Protein AF-A0A2X3GE38-F1 (afdb_monomer_lite)

Foldseek 3Di:
DKFQQAPQLVVQLCPDPVNVPDDPLLNVLVCVLSVVVHRDIHALQVLQVSQVVSCVDPSNVVVVHDPDPVSSVSSCVSRPDDDPPDDFGAHVVRHTDDDPVPDDDDDDDPPDDPVVCCVPPPCVPPVPDDFPLCCADPPPRHGHHDDDDDPCCVPPDDDDDDDDPVVVVVVVVVVVVVVVVVVVVVVVD

Sequence (189 aa):
MILELDKAGMERLEADPAWEKLPDAHQAFWRDALKPLIGQAQTYGWAENFAKDAIKSDEAKQLKVKANKTFIAALINAFGHKDPEAEPVTDANGNLVPDTDLTDYENVPYLEDIDDYFAREVLPHVPDAYLDESFTDAKDGQLGRVGYEINFNRFFYQYQPPRKLHDIDEDLKQVEAEIAALLAEVASE

pLDDT: mean 92.21, std 5.16, range [46.5, 97.44]

Radius of gyration: 30.08 Å; chains: 1; bounding box: 58×76×64 Å

Secondary structure (DSSP, 8-state):
-EEE--HHHHHHHHTSHHHHTS-HHHHHHHHHHHGGGTT-EE-TTHHHHHHHHHTTSHHHHHHT----HHHHHHHHHHHEE--TTSPPPB-TTSPBPP-GGG-------TTS-HHHHIIIIITTT-TT----TT-B-TTT--BS-------HHHHH----PPPPHHHHHHHHHHHHHHHHHHHHHHHT-

Organism: Klebsiella pneumoniae (NCBI:txid573)

Structure (mmCIF, N/CA/C/O backbone):
data_AF-A0A2X3GE38-F1
#
_entry.id   AF-A0A2X3GE38-F1
#
loop_
_atom_site.group_PDB
_atom_site.id
_atom_site.type_symbol
_atom_site.label_atom_id
_atom_site.label_alt_id
_atom_site.label_comp_id
_atom_site.label_asym_id
_atom_site.label_entity_id
_atom_site.label_seq_id
_atom_site.pdbx_PDB_ins_code
_atom_site.Cartn_x
_atom_site.Cartn_y
_atom_site.Cartn_z
_atom_site.occupancy
_atom_site.B_iso_or_equiv
_atom_site.auth_seq_id
_atom_site.auth_comp_id
_atom_site.auth_asym_id
_atom_site.auth_atom_id
_atom_site.pdbx_PDB_model_num
ATOM 1 N N . MET A 1 1 ? -6.728 -2.323 -13.672 1.00 87.06 1 MET A N 1
ATOM 2 C CA . MET A 1 1 ? -5.717 -1.231 -13.709 1.00 87.06 1 MET A CA 1
ATOM 3 C C . MET A 1 1 ? -4.862 -1.352 -14.967 1.00 87.06 1 MET A C 1
ATOM 5 O O . MET A 1 1 ? -4.380 -2.440 -15.253 1.00 87.06 1 MET A O 1
ATOM 9 N N . ILE A 1 2 ? -4.631 -0.259 -15.693 1.00 91.81 2 ILE A N 1
ATOM 10 C CA . ILE A 1 2 ? -3.687 -0.203 -16.826 1.00 91.81 2 ILE A CA 1
ATOM 11 C C . ILE A 1 2 ? -2.571 0.786 -16.483 1.00 91.81 2 ILE A C 1
ATOM 13 O O . ILE A 1 2 ? -2.810 1.759 -15.769 1.00 91.81 2 ILE A O 1
ATOM 17 N N . LEU A 1 3 ? -1.351 0.520 -16.953 1.00 93.75 3 LEU A N 1
ATOM 18 C CA . LEU A 1 3 ? -0.236 1.450 -16.824 1.00 93.75 3 LEU A CA 1
ATOM 19 C C . LEU A 1 3 ? -0.166 2.325 -18.077 1.00 93.75 3 LEU A C 1
ATOM 21 O O . LEU A 1 3 ? 0.258 1.860 -19.135 1.00 93.75 3 LEU A O 1
ATOM 25 N N . GLU A 1 4 ? -0.584 3.580 -17.972 1.00 95.00 4 GLU A N 1
ATOM 26 C CA . GLU A 1 4 ? -0.484 4.553 -19.058 1.00 95.00 4 GLU A CA 1
ATOM 27 C C . GLU A 1 4 ? 0.822 5.328 -18.910 1.00 95.00 4 GLU A C 1
ATOM 29 O O . GLU A 1 4 ? 0.985 6.135 -17.999 1.00 95.00 4 GLU A O 1
ATOM 34 N N . LEU A 1 5 ? 1.786 5.065 -19.794 1.00 95.00 5 LEU A N 1
ATOM 35 C CA . LEU A 1 5 ? 3.089 5.721 -19.747 1.00 95.00 5 LEU A CA 1
ATOM 36 C C . LEU A 1 5 ? 2.985 7.105 -20.379 1.00 95.00 5 LEU A C 1
ATOM 38 O O . LEU A 1 5 ? 3.279 7.283 -21.557 1.00 95.00 5 LEU A O 1
ATOM 42 N N . ASP A 1 6 ? 2.549 8.099 -19.623 1.00 94.81 6 ASP A N 1
ATOM 43 C CA . ASP A 1 6 ? 2.366 9.462 -20.104 1.00 94.81 6 ASP A CA 1
ATOM 44 C C . ASP A 1 6 ? 3.339 10.455 -19.446 1.00 94.81 6 ASP A C 1
ATOM 46 O O . ASP A 1 6 ? 4.164 10.125 -18.588 1.00 94.81 6 ASP A O 1
ATOM 50 N N . LYS A 1 7 ? 3.294 11.712 -19.901 1.00 94.25 7 LYS A N 1
ATOM 51 C CA . LYS A 1 7 ? 4.159 12.763 -19.346 1.00 94.25 7 LYS A CA 1
ATOM 52 C C . LYS A 1 7 ? 3.786 13.100 -17.902 1.00 94.25 7 LYS A C 1
ATOM 54 O O . LYS A 1 7 ? 4.683 13.320 -17.098 1.00 94.25 7 LYS A O 1
ATOM 59 N N . ALA A 1 8 ? 2.493 13.101 -17.575 1.00 95.00 8 ALA A N 1
ATOM 60 C CA . ALA A 1 8 ? 2.028 13.375 -16.219 1.00 95.00 8 ALA A CA 1
ATOM 61 C C . ALA A 1 8 ? 2.441 12.258 -15.245 1.00 95.00 8 ALA A C 1
ATOM 63 O O . ALA A 1 8 ? 2.768 12.523 -14.094 1.00 95.00 8 ALA A O 1
ATOM 64 N N . GLY A 1 9 ? 2.474 11.007 -15.696 1.00 94.62 9 GLY A N 1
ATOM 65 C CA . GLY A 1 9 ? 2.992 9.864 -14.957 1.00 94.62 9 GLY A CA 1
ATOM 66 C C . GLY A 1 9 ? 4.492 9.965 -14.709 1.00 94.62 9 GLY A C 1
ATOM 67 O O . GLY A 1 9 ? 4.933 9.706 -13.597 1.00 94.62 9 GLY A O 1
ATOM 68 N N . MET A 1 10 ? 5.281 10.450 -15.676 1.00 96.00 10 MET A N 1
ATOM 69 C CA . MET A 1 10 ? 6.697 10.764 -15.422 1.00 96.00 10 MET A CA 1
ATOM 70 C C . MET A 1 10 ? 6.856 11.856 -14.357 1.00 96.00 10 MET A C 1
ATOM 72 O O . MET A 1 10 ? 7.689 11.713 -13.468 1.00 96.00 10 MET A O 1
ATOM 76 N N . GLU A 1 11 ? 6.045 12.916 -14.402 1.00 95.56 11 GLU A N 1
ATOM 77 C CA . GLU A 1 11 ? 6.059 13.968 -13.374 1.00 95.56 11 GLU A CA 1
ATOM 78 C C . GLU A 1 11 ? 5.678 13.416 -11.989 1.00 95.56 11 GLU A C 1
ATOM 80 O O . GLU A 1 11 ? 6.353 13.715 -11.005 1.00 95.56 11 GLU A O 1
ATOM 85 N N . ARG A 1 12 ? 4.651 12.554 -11.913 1.00 96.50 12 ARG A N 1
ATOM 86 C CA . ARG A 1 12 ? 4.264 11.845 -10.680 1.00 96.50 12 ARG A CA 1
ATOM 87 C C . ARG A 1 12 ? 5.390 10.957 -10.154 1.00 96.50 12 ARG A C 1
ATOM 89 O O . ARG A 1 12 ? 5.661 10.980 -8.958 1.00 96.50 12 ARG A O 1
ATOM 96 N N . LEU A 1 13 ? 6.047 10.201 -11.033 1.00 96.19 13 LEU A N 1
ATOM 97 C CA . LEU A 1 13 ? 7.154 9.318 -10.669 1.00 96.19 13 LEU A CA 1
ATOM 98 C C . LEU A 1 13 ? 8.328 10.109 -10.097 1.00 96.19 13 LEU A C 1
ATOM 100 O O . LEU A 1 13 ? 8.905 9.714 -9.092 1.00 96.19 13 LEU A O 1
ATOM 104 N N . GLU A 1 14 ? 8.680 11.223 -10.733 1.00 95.19 14 GLU A N 1
ATOM 105 C CA . GLU A 1 14 ? 9.817 12.049 -10.327 1.00 95.19 14 GLU A CA 1
ATOM 106 C C . GLU A 1 14 ? 9.578 12.806 -9.019 1.00 95.19 14 GLU A C 1
ATOM 108 O O . GLU A 1 14 ? 10.538 13.110 -8.314 1.00 95.19 14 GLU A O 1
ATOM 113 N N . ALA A 1 15 ? 8.313 13.071 -8.689 1.00 95.62 15 ALA A N 1
ATOM 114 C CA . ALA A 1 15 ? 7.895 13.637 -7.411 1.00 95.62 15 ALA A CA 1
ATOM 115 C C . ALA A 1 15 ? 7.773 12.588 -6.285 1.00 95.62 15 ALA A C 1
ATOM 117 O O . ALA A 1 15 ? 7.519 12.954 -5.135 1.00 95.62 15 ALA A O 1
ATOM 118 N N . ASP A 1 16 ? 7.916 11.290 -6.580 1.00 95.75 16 ASP A N 1
ATOM 119 C CA . ASP A 1 16 ? 7.808 10.237 -5.571 1.00 95.75 16 ASP A CA 1
ATOM 120 C C . ASP A 1 16 ? 9.045 10.238 -4.641 1.00 95.75 16 ASP A C 1
ATOM 122 O O . ASP A 1 16 ? 10.186 10.219 -5.118 1.00 95.75 16 ASP A O 1
ATOM 126 N N . PRO A 1 17 ? 8.878 10.176 -3.305 1.00 93.69 17 PRO A N 1
ATOM 127 C CA . PRO A 1 17 ? 10.003 10.139 -2.368 1.00 93.69 17 PRO A CA 1
ATOM 128 C C . PRO A 1 17 ? 10.980 8.974 -2.589 1.00 93.69 17 PRO A C 1
ATOM 130 O O . PRO A 1 17 ? 12.133 9.034 -2.156 1.00 93.69 17 PRO A O 1
ATOM 133 N N . ALA A 1 18 ? 10.535 7.870 -3.191 1.00 91.50 18 ALA A N 1
ATOM 134 C CA . ALA A 1 18 ? 11.394 6.758 -3.573 1.00 91.50 18 ALA A CA 1
ATOM 135 C C . ALA A 1 18 ? 12.293 7.106 -4.763 1.00 91.50 18 ALA A C 1
ATOM 137 O O . ALA A 1 18 ? 13.428 6.627 -4.799 1.00 91.50 18 ALA A O 1
ATOM 138 N N . TRP A 1 19 ? 11.814 7.935 -5.695 1.00 94.00 19 TRP A N 1
ATOM 139 C CA . TRP A 1 19 ? 12.594 8.442 -6.820 1.00 94.00 19 TRP A CA 1
ATOM 140 C C . TRP A 1 19 ? 13.636 9.460 -6.362 1.00 94.00 19 TRP A C 1
ATOM 142 O O . TRP A 1 19 ? 14.811 9.319 -6.699 1.00 94.00 19 TRP A O 1
ATOM 152 N N . GLU A 1 20 ? 13.249 10.424 -5.523 1.00 92.44 20 GLU A N 1
ATOM 153 C CA . GLU A 1 20 ? 14.165 11.452 -4.999 1.00 92.44 20 GLU A CA 1
ATOM 154 C C . GLU A 1 20 ? 15.367 10.856 -4.252 1.00 92.44 20 GLU A C 1
ATOM 156 O O . GLU A 1 20 ? 16.472 11.394 -4.291 1.00 92.44 20 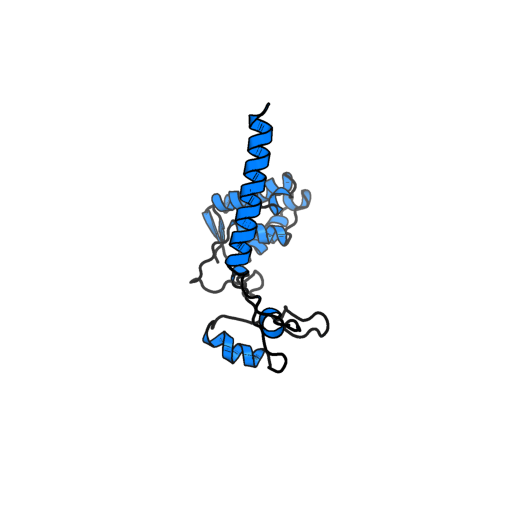GLU A O 1
ATOM 161 N N . LYS A 1 21 ? 15.174 9.711 -3.587 1.00 92.69 21 LYS A N 1
ATOM 162 C CA . LYS A 1 21 ? 16.239 8.990 -2.870 1.00 92.69 21 LYS A CA 1
ATOM 163 C C . LYS A 1 21 ? 17.214 8.256 -3.793 1.00 92.69 21 LYS A C 1
ATOM 165 O O . LYS A 1 21 ? 18.246 7.778 -3.312 1.00 92.69 21 LYS A O 1
ATOM 170 N N . LEU A 1 22 ? 16.897 8.103 -5.079 1.00 92.75 22 LEU A N 1
ATOM 171 C CA . LEU A 1 22 ? 17.810 7.498 -6.042 1.00 92.75 22 LEU A CA 1
ATOM 172 C C . LEU A 1 22 ? 18.959 8.467 -6.359 1.00 92.75 22 LEU A C 1
ATOM 174 O O . LEU A 1 22 ? 18.716 9.660 -6.511 1.00 92.75 22 LEU A O 1
ATOM 178 N N . PRO A 1 23 ? 20.198 7.972 -6.528 1.00 95.19 23 PRO A N 1
ATOM 179 C CA . PRO A 1 23 ? 21.295 8.783 -7.046 1.00 95.19 23 PRO A CA 1
ATOM 180 C C . PRO A 1 23 ? 20.961 9.385 -8.417 1.00 95.19 23 PRO A C 1
ATOM 182 O O . PRO A 1 23 ? 20.358 8.702 -9.243 1.00 95.19 23 PRO A O 1
ATOM 185 N N . ASP A 1 24 ? 21.454 10.589 -8.714 1.00 95.00 24 ASP A N 1
ATOM 186 C CA . ASP A 1 24 ? 21.210 11.286 -9.991 1.00 95.00 24 ASP A CA 1
ATOM 187 C C . ASP A 1 24 ? 21.506 10.413 -11.221 1.00 95.00 24 ASP A C 1
ATOM 189 O O . ASP A 1 24 ? 20.745 10.393 -12.186 1.00 95.00 24 ASP A O 1
ATOM 193 N N . ALA A 1 25 ? 22.582 9.619 -11.171 1.00 95.06 25 ALA A N 1
ATOM 194 C CA . ALA A 1 25 ? 22.936 8.693 -12.247 1.00 95.06 25 ALA A CA 1
ATOM 195 C C . ALA A 1 25 ? 21.892 7.575 -12.445 1.00 95.06 25 ALA A C 1
ATOM 197 O O . ALA A 1 25 ? 21.676 7.118 -13.563 1.00 95.06 25 ALA A O 1
ATOM 198 N N . HIS A 1 26 ? 21.234 7.127 -11.371 1.00 95.25 26 HIS A N 1
ATOM 199 C CA . HIS A 1 26 ? 20.158 6.131 -11.443 1.00 95.25 26 HIS A CA 1
ATOM 200 C C . HIS A 1 26 ? 18.862 6.767 -11.942 1.00 95.25 26 HIS A C 1
ATOM 202 O O . HIS A 1 26 ? 18.164 6.153 -12.744 1.00 95.25 26 HIS A O 1
ATOM 208 N N . GLN A 1 27 ? 18.561 7.996 -11.515 1.00 95.38 27 GLN A N 1
ATOM 209 C CA . GLN A 1 27 ? 17.417 8.753 -12.027 1.00 95.38 27 GLN A CA 1
ATOM 210 C C . GLN A 1 27 ? 17.545 8.993 -13.536 1.00 95.38 27 GLN A C 1
ATOM 212 O O . GLN A 1 27 ? 16.590 8.765 -14.276 1.00 95.38 27 GLN A O 1
ATOM 217 N N . ALA A 1 28 ? 18.728 9.406 -14.005 1.00 95.88 28 ALA A N 1
ATOM 218 C CA . ALA A 1 28 ? 19.012 9.591 -15.426 1.00 95.88 28 ALA A CA 1
ATOM 219 C C . ALA A 1 28 ? 18.816 8.286 -16.213 1.00 95.88 28 ALA A C 1
ATOM 221 O O . ALA A 1 28 ? 18.072 8.275 -17.191 1.00 95.88 28 ALA A O 1
ATOM 222 N N . PHE A 1 29 ? 19.380 7.177 -15.720 1.00 96.62 29 PHE A N 1
ATOM 223 C CA . PHE A 1 29 ? 19.213 5.855 -16.326 1.00 96.62 29 PHE A CA 1
ATOM 224 C C . PHE A 1 29 ? 17.733 5.467 -16.491 1.00 96.62 29 PHE A C 1
ATOM 226 O O . PHE A 1 29 ? 17.302 5.094 -1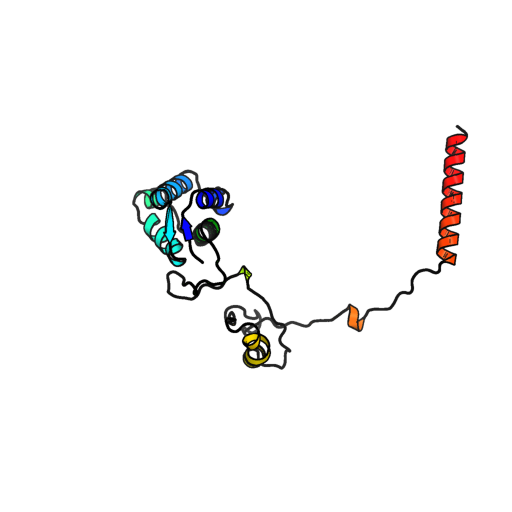7.582 1.00 96.62 29 PHE A O 1
ATOM 233 N N . TRP A 1 30 ? 16.932 5.571 -15.424 1.00 96.06 30 TRP A N 1
ATOM 234 C CA . TRP A 1 30 ? 15.516 5.198 -15.484 1.00 96.06 30 TRP A CA 1
ATOM 235 C C . TRP A 1 30 ? 14.706 6.120 -16.390 1.00 96.06 30 TRP A C 1
ATOM 237 O O . TRP A 1 30 ? 13.842 5.650 -17.128 1.00 96.06 30 TRP A O 1
ATOM 247 N N . ARG A 1 31 ? 15.011 7.420 -16.378 1.00 95.75 31 ARG A N 1
ATOM 248 C CA . ARG A 1 31 ? 14.366 8.407 -17.244 1.00 95.75 31 ARG A CA 1
ATOM 249 C C . ARG A 1 31 ? 14.632 8.102 -18.717 1.00 95.75 31 ARG A C 1
ATOM 251 O O . ARG A 1 31 ? 13.694 8.094 -19.511 1.00 95.75 31 ARG A O 1
ATOM 258 N N . ASP A 1 32 ? 15.875 7.789 -19.072 1.00 95.81 32 ASP A N 1
ATOM 259 C CA . ASP A 1 32 ? 16.246 7.427 -20.441 1.00 95.81 32 ASP A CA 1
ATOM 260 C C . ASP A 1 32 ? 15.645 6.082 -20.869 1.00 95.81 32 ASP A C 1
ATOM 262 O O . ASP A 1 32 ? 15.192 5.951 -22.008 1.00 95.81 32 ASP A O 1
ATOM 266 N N . ALA A 1 33 ? 15.549 5.113 -19.952 1.00 95.31 33 ALA A N 1
ATOM 267 C CA . ALA A 1 33 ? 14.907 3.825 -20.209 1.00 95.31 33 ALA A CA 1
ATOM 268 C C . ALA A 1 33 ? 13.385 3.941 -20.432 1.00 95.31 33 ALA A C 1
ATOM 270 O O . ALA A 1 33 ? 12.831 3.211 -21.254 1.00 95.31 33 ALA A O 1
ATOM 271 N N . LEU A 1 34 ? 12.707 4.855 -19.727 1.00 95.38 34 LEU A N 1
ATOM 272 C CA . LEU A 1 34 ? 11.255 5.072 -19.828 1.00 95.38 34 LEU A CA 1
ATOM 273 C C . LEU A 1 34 ? 10.862 5.977 -21.001 1.00 95.38 34 LEU A C 1
ATOM 275 O O . LEU A 1 34 ? 9.809 5.789 -21.607 1.00 95.38 34 LEU A O 1
ATOM 279 N N . LYS A 1 35 ? 11.717 6.934 -21.374 1.00 94.56 35 LYS A N 1
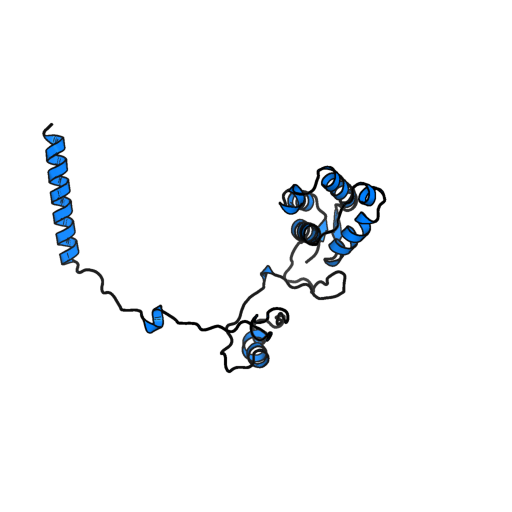ATOM 280 C CA . LYS A 1 35 ? 11.471 7.905 -22.450 1.00 94.56 35 LYS A CA 1
ATOM 281 C C . LYS A 1 35 ? 10.954 7.314 -23.776 1.00 94.56 35 LYS A C 1
ATOM 283 O O . LYS A 1 35 ? 10.012 7.893 -24.318 1.00 94.56 35 LYS A O 1
ATOM 288 N N . PRO A 1 36 ? 11.507 6.217 -24.336 1.00 95.50 36 PRO A N 1
ATOM 289 C CA . PRO A 1 36 ? 11.007 5.653 -25.596 1.00 95.50 36 PRO A CA 1
ATOM 290 C C . PRO A 1 36 ? 9.633 4.978 -25.473 1.00 95.50 36 PRO A C 1
ATOM 292 O O . PRO A 1 36 ? 9.017 4.661 -26.489 1.00 95.50 36 PRO A O 1
ATOM 295 N N . LEU A 1 37 ? 9.160 4.740 -24.250 1.00 95.44 37 LEU A N 1
ATOM 296 C CA . LEU A 1 37 ? 7.910 4.042 -23.966 1.00 95.44 37 LEU A CA 1
ATOM 297 C C . LEU A 1 37 ? 6.745 5.005 -23.704 1.00 95.44 37 LEU A C 1
ATOM 299 O O . LEU A 1 37 ? 5.599 4.571 -23.625 1.00 95.44 37 LEU A O 1
ATOM 303 N N . ILE A 1 38 ? 7.025 6.309 -23.610 1.00 95.25 38 ILE A N 1
ATOM 304 C CA . ILE A 1 38 ? 6.002 7.334 -23.409 1.00 95.25 38 ILE A CA 1
ATOM 305 C C . ILE A 1 38 ? 5.006 7.332 -24.577 1.00 95.25 38 ILE A C 1
ATOM 307 O O . ILE A 1 38 ? 5.388 7.396 -25.746 1.00 95.25 38 ILE A O 1
ATOM 311 N N . GLY A 1 39 ? 3.719 7.288 -24.244 1.00 92.94 39 GLY A N 1
ATOM 312 C CA . GLY A 1 39 ? 2.583 7.145 -25.151 1.00 92.94 39 GLY A CA 1
ATOM 313 C C . GLY A 1 39 ? 2.053 5.713 -25.271 1.00 92.94 39 GLY A C 1
ATOM 314 O O . GLY A 1 39 ? 1.098 5.498 -26.014 1.00 92.94 39 GLY A O 1
ATOM 315 N N . GLN A 1 40 ? 2.652 4.736 -24.583 1.00 94.62 40 GLN A N 1
ATOM 316 C CA . GLN A 1 40 ? 2.207 3.340 -24.600 1.00 94.62 40 GLN A CA 1
ATOM 317 C C . GLN A 1 40 ? 1.365 3.001 -23.366 1.00 94.62 40 GLN A C 1
ATOM 319 O O . GLN A 1 40 ? 1.622 3.498 -22.271 1.00 94.62 40 GLN A O 1
ATOM 324 N N . ALA A 1 41 ? 0.401 2.099 -23.544 1.00 94.19 41 ALA A N 1
ATOM 325 C CA . ALA A 1 41 ? -0.311 1.446 -22.452 1.00 94.19 41 ALA A CA 1
ATOM 326 C C . ALA A 1 41 ? 0.297 0.060 -22.202 1.00 94.19 41 ALA A C 1
ATOM 328 O O . ALA A 1 41 ? 0.573 -0.680 -23.149 1.00 94.19 41 ALA A O 1
ATOM 329 N N . GLN A 1 42 ? 0.511 -0.283 -20.936 1.00 94.25 42 GLN A N 1
ATOM 330 C CA . GLN A 1 42 ? 1.130 -1.533 -20.504 1.00 94.25 42 GLN A CA 1
ATOM 331 C C . GLN A 1 42 ? 0.278 -2.230 -19.438 1.00 94.25 42 GLN A C 1
ATOM 333 O O . GLN A 1 42 ? -0.531 -1.611 -18.745 1.00 94.25 42 GLN A O 1
ATOM 338 N N . THR A 1 43 ? 0.453 -3.545 -19.303 1.00 92.38 43 THR A N 1
ATOM 339 C CA . THR A 1 43 ? -0.226 -4.336 -18.266 1.00 92.38 43 THR A CA 1
ATOM 340 C C . THR A 1 43 ? 0.425 -4.131 -16.899 1.00 92.38 43 THR A C 1
ATOM 342 O O . THR A 1 43 ? 1.574 -3.710 -16.809 1.00 92.38 43 THR A O 1
ATOM 345 N N . TYR A 1 44 ? -0.273 -4.471 -15.815 1.00 91.56 44 TYR A N 1
ATOM 346 C CA . TYR A 1 44 ? 0.261 -4.326 -14.455 1.00 91.56 44 TYR A CA 1
ATOM 347 C C . TYR A 1 44 ? 1.622 -5.028 -14.263 1.00 91.56 44 TYR A C 1
ATOM 349 O O . TYR A 1 44 ? 2.604 -4.406 -13.853 1.00 91.56 44 TYR A O 1
ATOM 357 N N . GLY A 1 45 ? 1.719 -6.310 -14.637 1.00 90.88 45 GLY A N 1
ATOM 358 C CA . GLY A 1 45 ? 2.954 -7.098 -14.522 1.00 90.88 45 GLY A CA 1
ATOM 359 C C . GLY A 1 45 ? 4.122 -6.604 -15.390 1.00 90.88 45 GLY A C 1
ATOM 360 O O . GLY A 1 45 ? 5.262 -7.032 -15.190 1.00 90.88 45 GLY A O 1
ATOM 361 N N . TRP A 1 46 ? 3.879 -5.690 -16.336 1.00 94.62 46 TRP A N 1
ATOM 362 C CA . TRP A 1 46 ? 4.932 -5.114 -17.169 1.00 94.62 46 TRP A CA 1
ATOM 363 C C . TRP A 1 46 ? 5.974 -4.357 -16.343 1.00 94.62 46 TRP A C 1
ATOM 365 O O . TRP A 1 46 ? 7.160 -4.506 -16.619 1.00 94.62 46 TRP A O 1
ATOM 375 N N . ALA A 1 47 ? 5.569 -3.598 -15.317 1.00 94.06 47 ALA A N 1
ATOM 376 C CA . ALA A 1 47 ? 6.491 -2.757 -14.546 1.00 94.06 47 ALA A CA 1
ATOM 377 C C . ALA A 1 47 ? 7.632 -3.568 -13.907 1.00 94.06 47 ALA A C 1
ATOM 379 O O . ALA A 1 47 ? 8.797 -3.164 -13.948 1.00 94.06 47 ALA A O 1
ATOM 380 N N . GLU A 1 48 ? 7.316 -4.746 -13.362 1.00 94.44 48 GLU A N 1
ATOM 381 C CA . GLU A 1 48 ? 8.313 -5.639 -12.771 1.00 94.44 48 GLU A CA 1
ATOM 382 C C . GLU A 1 48 ? 9.246 -6.236 -13.832 1.00 94.44 48 GLU A C 1
ATOM 384 O O . GLU A 1 48 ? 10.467 -6.247 -13.645 1.00 94.44 48 GLU A O 1
ATOM 389 N N . ASN A 1 49 ? 8.691 -6.702 -14.953 1.00 94.31 49 ASN A N 1
ATOM 390 C CA . ASN A 1 49 ? 9.477 -7.270 -16.048 1.00 94.31 49 ASN A CA 1
ATOM 391 C C . ASN A 1 49 ? 10.400 -6.220 -16.674 1.00 94.31 49 ASN A C 1
ATOM 393 O O . ASN A 1 49 ? 11.600 -6.458 -16.807 1.00 94.31 49 ASN A O 1
ATOM 397 N N . PHE A 1 50 ? 9.873 -5.028 -16.952 1.00 95.69 50 PHE A N 1
ATOM 398 C CA . PHE A 1 50 ? 10.631 -3.887 -17.446 1.00 95.69 50 PHE A CA 1
ATOM 399 C C . PHE A 1 50 ? 11.792 -3.540 -16.516 1.00 95.69 50 PHE A C 1
ATOM 401 O O . PHE A 1 50 ? 12.935 -3.471 -16.965 1.00 95.69 50 PHE A O 1
ATOM 408 N N . ALA A 1 51 ? 11.535 -3.378 -15.215 1.00 95.06 51 ALA A N 1
ATOM 409 C CA . ALA A 1 51 ? 12.583 -3.029 -14.266 1.00 95.06 51 ALA A CA 1
ATOM 410 C C . ALA A 1 51 ? 13.669 -4.121 -14.191 1.00 95.06 51 ALA A C 1
ATOM 412 O O . ALA A 1 51 ? 14.861 -3.805 -14.184 1.00 95.06 51 ALA A O 1
ATOM 413 N N . LYS A 1 52 ? 13.281 -5.406 -14.186 1.00 94.81 52 LYS A N 1
ATOM 414 C CA . LYS A 1 52 ? 14.220 -6.543 -14.194 1.00 94.81 52 LYS A CA 1
ATOM 415 C C . LYS A 1 52 ? 15.036 -6.632 -15.480 1.00 94.81 52 LYS A C 1
ATOM 417 O O . LYS A 1 52 ? 16.203 -7.020 -15.422 1.00 94.81 52 LYS A O 1
ATOM 422 N N . ASP A 1 53 ? 14.445 -6.311 -16.622 1.00 94.88 53 ASP A N 1
ATOM 423 C CA . ASP A 1 53 ? 15.122 -6.374 -17.914 1.00 94.88 53 ASP A CA 1
ATOM 424 C C . ASP A 1 53 ? 16.044 -5.173 -18.133 1.00 94.88 53 ASP A C 1
ATOM 426 O O . ASP A 1 53 ? 17.188 -5.354 -18.555 1.00 94.88 53 ASP A O 1
ATOM 430 N N . ALA A 1 54 ? 15.619 -3.968 -17.747 1.00 94.94 54 ALA A N 1
ATOM 431 C CA . ALA A 1 54 ? 16.412 -2.746 -17.860 1.00 94.94 54 ALA A CA 1
ATOM 432 C C . ALA A 1 54 ? 17.752 -2.849 -17.106 1.00 94.94 54 ALA A C 1
ATOM 434 O O . ALA A 1 54 ? 18.805 -2.484 -17.641 1.00 94.94 54 ALA A O 1
ATOM 435 N N . ILE A 1 55 ? 17.753 -3.431 -15.897 1.00 95.00 55 ILE A N 1
ATOM 436 C CA . ILE A 1 55 ? 18.981 -3.574 -15.097 1.00 95.00 55 ILE A CA 1
ATOM 437 C C . ILE A 1 55 ? 19.985 -4.599 -15.652 1.00 95.00 55 ILE A C 1
ATOM 439 O O . ILE A 1 55 ? 21.105 -4.698 -15.149 1.00 95.00 55 ILE A O 1
ATOM 443 N N . LYS A 1 56 ? 19.618 -5.382 -16.678 1.00 95.12 56 LYS A N 1
ATOM 444 C CA . LYS A 1 56 ? 20.540 -6.326 -17.334 1.00 95.12 56 LYS A CA 1
ATOM 445 C C . LYS A 1 56 ? 21.501 -5.632 -18.301 1.00 95.12 56 LYS A C 1
ATOM 447 O O . LYS A 1 56 ? 22.484 -6.265 -18.699 1.00 95.12 56 LYS A O 1
ATOM 452 N N . SER A 1 57 ? 21.238 -4.374 -18.664 1.00 94.62 57 SER A N 1
ATOM 453 C CA . SER A 1 57 ? 22.113 -3.572 -19.522 1.00 94.62 57 SER A CA 1
ATOM 454 C C . SER A 1 57 ? 23.491 -3.347 -18.885 1.00 94.62 57 SER A C 1
ATOM 456 O O . SER A 1 57 ? 23.650 -3.364 -17.661 1.00 94.62 57 SER A O 1
ATOM 458 N N . ASP A 1 58 ? 24.516 -3.152 -19.715 1.00 93.88 58 ASP A N 1
ATOM 459 C CA . ASP A 1 58 ? 25.884 -2.945 -19.223 1.00 93.88 58 ASP A CA 1
ATOM 460 C C . ASP A 1 58 ? 26.024 -1.629 -18.451 1.00 93.88 58 ASP A C 1
ATOM 462 O O . ASP A 1 58 ? 26.719 -1.581 -17.436 1.00 93.88 58 ASP A O 1
ATOM 466 N N . GLU A 1 59 ? 25.299 -0.592 -18.871 1.00 93.75 59 GLU A N 1
ATOM 467 C CA . GLU A 1 59 ? 25.211 0.688 -18.168 1.00 93.75 59 GLU A CA 1
ATOM 468 C C . GLU A 1 59 ? 24.637 0.518 -16.755 1.00 93.75 59 GLU A C 1
ATOM 470 O O . GLU A 1 59 ? 25.261 0.933 -15.775 1.00 93.75 59 GLU A O 1
ATOM 475 N N . ALA A 1 60 ? 23.506 -0.184 -16.618 1.00 93.00 60 ALA A N 1
ATOM 476 C CA . ALA A 1 60 ? 22.899 -0.438 -15.315 1.00 93.00 60 ALA A CA 1
ATOM 477 C C . ALA A 1 60 ? 23.828 -1.218 -14.377 1.00 93.00 60 ALA A C 1
ATOM 479 O O . ALA A 1 60 ? 23.891 -0.923 -13.180 1.00 93.00 60 ALA A O 1
ATOM 480 N N . LYS A 1 61 ? 24.585 -2.190 -14.905 1.00 93.94 61 LYS A N 1
ATOM 481 C CA . LYS A 1 61 ? 25.571 -2.960 -14.128 1.00 93.94 61 LYS A CA 1
ATOM 482 C C . LYS A 1 61 ? 26.737 -2.097 -13.660 1.00 93.94 61 LYS A C 1
ATOM 484 O O . LYS A 1 61 ? 27.149 -2.223 -12.507 1.00 93.94 61 LYS A O 1
ATOM 489 N N . GLN A 1 62 ? 27.257 -1.222 -14.522 1.00 94.06 62 GLN A N 1
ATOM 490 C CA . GLN A 1 62 ? 28.333 -0.291 -14.166 1.00 94.06 62 GLN A CA 1
ATOM 491 C C . GLN A 1 62 ? 27.885 0.682 -13.071 1.00 94.06 62 GLN A C 1
ATOM 493 O O . GLN A 1 62 ? 28.600 0.884 -12.088 1.00 94.06 62 GLN A O 1
ATOM 498 N N . LEU A 1 63 ? 26.667 1.212 -13.199 1.00 93.44 63 LEU A N 1
ATOM 499 C CA . LEU A 1 63 ? 26.053 2.116 -12.227 1.00 93.44 63 LEU A CA 1
ATOM 500 C C . LEU A 1 63 ? 25.512 1.396 -10.979 1.00 93.44 63 LEU A C 1
ATOM 502 O O . LEU A 1 63 ? 25.175 2.053 -9.993 1.00 93.44 63 LEU A O 1
ATOM 506 N N . LYS A 1 64 ? 25.451 0.057 -10.990 1.00 93.75 64 LYS A N 1
ATOM 507 C CA . LYS A 1 64 ? 24.862 -0.790 -9.936 1.00 93.75 64 LYS A CA 1
ATOM 508 C C . LYS A 1 64 ? 23.405 -0.422 -9.622 1.00 93.75 64 LYS A C 1
ATOM 510 O O . LYS A 1 64 ? 22.998 -0.418 -8.456 1.00 93.75 64 LYS A O 1
ATOM 515 N N . VAL A 1 65 ? 22.630 -0.112 -10.659 1.00 93.94 65 VAL A N 1
ATOM 516 C CA . VAL A 1 65 ? 21.192 0.170 -10.552 1.00 93.94 65 VAL A CA 1
ATOM 517 C C . VAL A 1 65 ? 20.469 -1.081 -10.049 1.00 93.94 65 VAL A C 1
ATOM 519 O O . VAL A 1 65 ? 20.802 -2.204 -10.430 1.00 93.94 65 VAL A O 1
ATOM 522 N N . LYS A 1 66 ? 19.474 -0.900 -9.176 1.00 91.00 66 LYS A N 1
ATOM 523 C CA . LYS A 1 66 ? 18.662 -1.997 -8.634 1.00 91.00 66 LYS A CA 1
ATOM 524 C C . LYS A 1 66 ? 17.189 -1.795 -8.964 1.00 91.00 66 LYS A C 1
ATOM 526 O O . LYS A 1 66 ? 16.649 -0.721 -8.725 1.00 91.00 66 LYS A O 1
ATOM 531 N N . ALA A 1 67 ? 16.532 -2.866 -9.397 1.00 91.56 67 ALA A N 1
ATOM 532 C CA . ALA A 1 67 ? 15.079 -2.957 -9.483 1.00 91.56 67 ALA A CA 1
ATOM 533 C C . ALA A 1 67 ? 14.524 -3.468 -8.144 1.00 91.56 67 ALA A C 1
ATOM 535 O O . ALA A 1 67 ? 14.296 -4.663 -7.966 1.00 91.56 67 ALA A O 1
ATOM 536 N N . ASN A 1 68 ? 14.413 -2.581 -7.151 1.00 91.56 68 ASN A N 1
ATOM 537 C CA . ASN A 1 68 ? 13.838 -2.939 -5.852 1.00 91.56 68 ASN A CA 1
ATOM 538 C C . ASN A 1 68 ? 12.300 -2.809 -5.869 1.00 91.56 68 ASN A C 1
ATOM 540 O O . ASN A 1 68 ? 11.734 -2.132 -6.727 1.00 91.56 68 ASN A O 1
ATOM 544 N N . LYS A 1 69 ? 11.625 -3.450 -4.904 1.00 92.00 69 LYS A N 1
ATOM 545 C CA . LYS A 1 69 ? 10.155 -3.413 -4.797 1.00 92.00 69 LYS A CA 1
ATOM 546 C C . LYS A 1 69 ? 9.609 -1.988 -4.653 1.00 92.00 69 LYS A C 1
ATOM 548 O O . LYS A 1 69 ? 8.566 -1.690 -5.213 1.00 92.00 69 LYS A O 1
ATOM 553 N N . THR A 1 70 ? 10.321 -1.114 -3.941 1.00 93.75 70 THR A N 1
ATOM 554 C CA . THR A 1 70 ? 9.911 0.280 -3.719 1.00 93.75 70 THR A CA 1
ATOM 555 C C . THR A 1 70 ? 9.837 1.067 -5.027 1.00 93.75 70 THR A C 1
ATOM 557 O O . THR A 1 70 ? 8.859 1.759 -5.266 1.00 93.75 70 THR A O 1
ATOM 560 N N . PHE A 1 71 ? 10.833 0.922 -5.900 1.00 94.31 71 PHE A N 1
ATOM 561 C CA . PHE A 1 71 ? 10.853 1.574 -7.205 1.00 94.31 71 PHE A CA 1
ATOM 562 C C . PHE A 1 71 ? 9.775 1.015 -8.140 1.00 94.31 71 PHE A C 1
ATOM 564 O O . PHE A 1 71 ? 9.098 1.780 -8.817 1.00 94.31 71 PHE A O 1
ATOM 571 N N . ILE A 1 72 ? 9.575 -0.307 -8.152 1.00 94.88 72 ILE A N 1
ATOM 572 C CA . ILE A 1 72 ? 8.510 -0.932 -8.953 1.00 94.88 72 ILE A CA 1
ATOM 573 C C . ILE A 1 72 ? 7.131 -0.436 -8.492 1.00 94.88 72 ILE A C 1
ATOM 575 O O . ILE A 1 72 ? 6.298 -0.103 -9.328 1.00 94.88 72 ILE A O 1
ATOM 579 N N . ALA A 1 73 ? 6.905 -0.321 -7.181 1.00 94.06 73 ALA A N 1
ATOM 580 C CA . ALA A 1 73 ? 5.678 0.260 -6.642 1.00 94.06 73 ALA A CA 1
ATOM 581 C C . ALA A 1 73 ? 5.512 1.735 -7.048 1.00 94.06 73 ALA A C 1
ATOM 583 O O . ALA A 1 73 ? 4.423 2.126 -7.454 1.00 94.06 73 ALA A O 1
ATOM 584 N N . ALA A 1 74 ? 6.587 2.532 -7.017 1.00 95.12 74 ALA A N 1
ATOM 585 C CA . ALA A 1 74 ? 6.555 3.918 -7.485 1.00 95.12 74 ALA A CA 1
ATOM 586 C C . ALA A 1 74 ? 6.189 4.015 -8.978 1.00 95.12 74 ALA A C 1
ATOM 588 O O . ALA A 1 74 ? 5.353 4.834 -9.343 1.00 95.12 74 ALA A O 1
ATOM 589 N N . LEU A 1 75 ? 6.730 3.137 -9.836 1.00 95.19 75 LEU A N 1
ATOM 590 C CA . LEU A 1 75 ? 6.333 3.047 -11.250 1.00 95.19 75 LEU A CA 1
ATOM 591 C C . LEU A 1 75 ? 4.840 2.746 -11.408 1.00 95.19 75 LEU A C 1
ATOM 593 O O . LEU A 1 75 ? 4.149 3.423 -12.165 1.00 95.19 75 LEU A O 1
ATOM 597 N N . ILE A 1 76 ? 4.346 1.733 -10.694 1.00 94.81 76 ILE A N 1
ATOM 598 C CA . ILE A 1 76 ? 2.940 1.320 -10.755 1.00 94.81 76 ILE A CA 1
ATOM 599 C C . ILE A 1 76 ? 2.030 2.452 -10.278 1.00 94.81 76 ILE A C 1
ATOM 601 O O . ILE A 1 76 ? 1.050 2.750 -10.944 1.00 94.81 76 ILE A O 1
ATOM 605 N N . ASN A 1 77 ? 2.362 3.130 -9.181 1.00 93.94 77 ASN A N 1
ATOM 606 C CA . ASN A 1 77 ? 1.558 4.239 -8.662 1.00 93.94 77 ASN A CA 1
ATOM 607 C C . ASN A 1 77 ? 1.589 5.466 -9.583 1.00 93.94 77 ASN A C 1
ATOM 609 O O . ASN A 1 77 ? 0.587 6.165 -9.734 1.00 93.94 77 ASN A O 1
ATOM 613 N N . ALA A 1 78 ? 2.736 5.730 -10.207 1.00 95.81 78 ALA A N 1
ATOM 614 C CA . ALA A 1 78 ? 2.912 6.879 -11.078 1.00 95.81 78 ALA A CA 1
ATOM 615 C C . ALA A 1 78 ? 2.190 6.726 -12.419 1.00 95.81 78 ALA A C 1
ATOM 617 O O . ALA A 1 78 ? 1.652 7.705 -12.922 1.00 95.81 78 ALA A O 1
ATOM 618 N N . PHE A 1 79 ? 2.154 5.522 -12.991 1.00 96.06 79 PHE A N 1
ATOM 619 C CA . PHE A 1 79 ? 1.524 5.266 -14.292 1.00 96.06 79 PHE A CA 1
ATOM 620 C C . PHE A 1 79 ? 0.200 4.511 -14.197 1.00 96.06 79 PHE A C 1
ATOM 622 O O . PHE A 1 79 ? -0.457 4.303 -15.209 1.00 96.06 79 PHE A O 1
ATOM 629 N N . GLY A 1 80 ? -0.190 4.056 -13.011 1.00 94.31 80 GLY A N 1
ATOM 630 C CA . GLY A 1 80 ? -1.372 3.234 -12.804 1.00 94.31 80 GLY A CA 1
ATOM 631 C C . GLY A 1 80 ? -2.654 4.042 -12.849 1.00 94.31 80 GLY A C 1
ATOM 632 O O . GLY A 1 80 ? -2.847 4.985 -12.082 1.00 94.31 80 GLY A O 1
ATOM 633 N N . HIS A 1 81 ? -3.559 3.618 -13.723 1.00 91.25 81 HIS A N 1
ATOM 634 C CA . HIS A 1 81 ? -4.930 4.095 -13.790 1.00 91.25 81 HIS A CA 1
ATOM 635 C C . HIS A 1 81 ? -5.860 2.948 -13.397 1.00 91.25 81 HIS A C 1
ATOM 637 O O . HIS A 1 81 ? -5.917 1.899 -14.053 1.00 91.25 81 HIS A O 1
ATOM 643 N N . LYS A 1 82 ? -6.533 3.121 -12.256 1.00 89.38 82 LYS A N 1
ATOM 644 C CA . LYS A 1 82 ? -7.540 2.188 -11.749 1.00 89.38 82 LYS A CA 1
ATOM 645 C C . LYS A 1 82 ? -8.855 2.429 -12.479 1.00 89.38 82 LYS A C 1
ATOM 647 O O . LYS A 1 82 ? -9.240 3.574 -12.697 1.00 89.38 82 LYS A O 1
ATOM 652 N N . ASP A 1 83 ? -9.511 1.339 -12.838 1.00 89.12 83 ASP A N 1
ATOM 653 C CA . ASP A 1 83 ? -10.818 1.334 -13.482 1.00 89.12 83 ASP A CA 1
ATOM 654 C C . ASP A 1 83 ? -11.650 0.250 -12.781 1.00 89.12 83 ASP A C 1
ATOM 656 O O . ASP A 1 83 ? -11.249 -0.916 -12.852 1.00 89.12 83 ASP A O 1
ATOM 660 N N . PRO A 1 84 ? -12.725 0.620 -12.056 1.00 86.00 84 PRO A N 1
ATOM 661 C CA . PRO A 1 84 ? -13.587 -0.328 -11.350 1.00 86.00 84 PRO A CA 1
ATOM 662 C C . PRO A 1 84 ? -14.278 -1.342 -12.266 1.00 86.00 84 PRO A C 1
ATOM 664 O O . PRO A 1 84 ? -14.618 -2.427 -11.814 1.00 86.00 84 PRO A O 1
ATOM 667 N N . GLU A 1 85 ? -14.467 -1.008 -13.545 1.00 86.44 85 GLU A N 1
ATOM 668 C CA . GLU A 1 85 ? -15.153 -1.873 -14.513 1.00 86.44 85 GLU A CA 1
ATOM 669 C C . GLU A 1 85 ? -14.173 -2.747 -15.315 1.00 86.44 85 GLU A C 1
ATOM 671 O O . GLU A 1 85 ? -14.577 -3.494 -16.209 1.00 86.44 85 GLU A O 1
ATOM 676 N N . ALA A 1 86 ? -12.869 -2.636 -15.046 1.00 85.88 86 ALA A N 1
ATOM 677 C CA . ALA A 1 86 ? -11.859 -3.409 -15.750 1.00 85.88 86 ALA A CA 1
ATOM 678 C C . ALA A 1 86 ? -11.746 -4.839 -15.210 1.00 85.88 86 ALA A C 1
ATOM 680 O O . ALA A 1 86 ? -11.883 -5.095 -14.016 1.00 85.88 86 ALA A O 1
ATOM 681 N N . GLU A 1 87 ? -11.379 -5.761 -16.101 1.00 86.12 87 GLU A N 1
ATOM 682 C CA . GLU A 1 87 ? -11.056 -7.137 -15.727 1.00 86.12 87 GLU A CA 1
ATOM 683 C C . GLU A 1 87 ? -9.918 -7.194 -14.686 1.00 86.12 87 GLU A C 1
ATOM 685 O O . GLU A 1 87 ? -8.983 -6.374 -14.742 1.00 86.12 87 GLU A O 1
ATOM 690 N N . PRO A 1 88 ? -9.944 -8.184 -13.770 1.00 88.12 88 PRO A N 1
ATOM 691 C CA . PRO A 1 88 ? -8.874 -8.395 -12.807 1.00 88.12 88 PRO A CA 1
ATOM 692 C C . PRO A 1 88 ? -7.511 -8.515 -13.491 1.00 88.12 88 PRO A C 1
ATOM 694 O O . PRO A 1 88 ? -7.349 -9.185 -14.513 1.00 88.12 88 PRO A O 1
ATOM 697 N N . VAL A 1 89 ? -6.504 -7.866 -12.910 1.00 90.94 89 VAL A N 1
ATOM 698 C CA . VAL A 1 89 ? -5.145 -7.852 -13.462 1.00 90.94 89 VAL A CA 1
ATOM 699 C C . VAL A 1 89 ? -4.232 -8.778 -12.683 1.00 90.94 89 VAL A C 1
ATOM 701 O O . VAL A 1 89 ? -4.434 -9.010 -11.492 1.00 90.94 89 VAL A O 1
ATOM 704 N N . THR A 1 90 ? -3.202 -9.287 -13.355 1.00 90.19 90 THR A N 1
ATOM 705 C CA . THR A 1 90 ? -2.220 -10.180 -12.743 1.00 90.19 90 THR A CA 1
ATOM 706 C C . THR A 1 90 ? -0.847 -9.533 -12.604 1.00 90.19 90 THR A C 1
ATOM 708 O O . THR A 1 90 ? -0.448 -8.674 -13.402 1.00 90.19 90 THR A O 1
ATOM 711 N N . ASP A 1 91 ? -0.094 -9.991 -11.608 1.00 89.25 91 ASP A N 1
ATOM 712 C CA . ASP A 1 91 ? 1.325 -9.696 -11.449 1.00 89.25 91 ASP A CA 1
ATOM 713 C C . ASP A 1 91 ? 2.167 -10.407 -12.532 1.00 89.25 91 ASP A C 1
ATOM 715 O O . ASP A 1 91 ? 1.652 -11.098 -13.418 1.00 89.25 91 ASP A O 1
ATOM 719 N N . ALA A 1 92 ? 3.492 -10.246 -12.474 1.00 86.12 92 ALA A N 1
ATOM 720 C CA . ALA A 1 92 ? 4.405 -10.905 -13.411 1.00 86.12 92 ALA A CA 1
ATOM 721 C C . ALA A 1 92 ? 4.436 -12.444 -13.279 1.00 86.12 92 ALA A C 1
ATOM 723 O O . ALA A 1 92 ? 4.955 -13.116 -14.169 1.00 86.12 92 ALA A O 1
ATOM 724 N N . ASN A 1 93 ? 3.897 -13.000 -12.191 1.00 85.88 93 ASN A N 1
ATOM 725 C CA . ASN A 1 93 ? 3.839 -14.435 -11.914 1.00 85.88 93 ASN A CA 1
ATOM 726 C C . ASN A 1 93 ? 2.468 -15.047 -12.257 1.00 85.88 93 ASN A C 1
ATOM 728 O O . ASN A 1 93 ? 2.319 -16.265 -12.176 1.00 85.88 93 ASN A O 1
ATOM 732 N N . GLY A 1 94 ? 1.487 -14.230 -12.656 1.00 86.75 94 GLY A N 1
ATOM 733 C CA . GLY A 1 94 ? 0.127 -14.663 -12.975 1.00 86.75 94 GLY A CA 1
ATOM 734 C C . GLY A 1 94 ? -0.837 -14.671 -11.785 1.00 86.75 94 GLY A C 1
ATOM 735 O O . GLY A 1 94 ? -1.959 -15.145 -11.937 1.00 86.75 94 GLY A O 1
ATOM 736 N N . ASN A 1 95 ? -0.440 -14.148 -10.623 1.00 88.31 95 ASN A N 1
ATOM 737 C CA . ASN A 1 95 ? -1.333 -14.018 -9.471 1.00 88.31 95 ASN A CA 1
ATOM 738 C C . ASN A 1 95 ? -2.212 -12.779 -9.627 1.00 88.31 95 ASN A C 1
ATOM 740 O O . ASN A 1 95 ? -1.727 -11.749 -10.095 1.00 88.31 95 ASN A O 1
ATOM 744 N N . LEU A 1 96 ? -3.473 -12.857 -9.198 1.00 89.75 96 LEU A N 1
ATOM 745 C CA . LEU A 1 96 ? -4.354 -11.692 -9.141 1.00 89.75 96 LEU A CA 1
ATOM 746 C C . LEU A 1 96 ? -3.760 -10.613 -8.233 1.00 89.75 96 LEU A C 1
ATOM 748 O O . LEU A 1 96 ? -3.198 -10.903 -7.177 1.00 89.75 96 LEU A O 1
ATOM 752 N N . VAL A 1 97 ? -3.884 -9.365 -8.669 1.00 90.12 97 VAL A N 1
ATOM 753 C CA . VAL A 1 97 ? -3.409 -8.203 -7.926 1.00 90.12 97 VAL A CA 1
ATOM 754 C C . VAL A 1 97 ? -4.590 -7.597 -7.186 1.00 90.12 97 VAL A C 1
ATOM 756 O O . VAL A 1 97 ? -5.515 -7.112 -7.843 1.00 90.12 97 VAL A O 1
ATOM 759 N N . PRO A 1 98 ? -4.567 -7.582 -5.847 1.00 89.38 98 PRO A N 1
ATOM 760 C CA . PRO A 1 98 ? -5.623 -6.940 -5.092 1.00 89.38 98 PRO A CA 1
ATOM 761 C C . PRO A 1 98 ? -5.507 -5.423 -5.151 1.00 89.38 98 PRO A C 1
ATOM 763 O O . PRO A 1 98 ? -4.407 -4.861 -5.182 1.00 89.38 98 PRO A O 1
ATOM 766 N N . ASP A 1 99 ? -6.656 -4.756 -5.123 1.00 89.38 99 ASP A N 1
ATOM 767 C CA . ASP A 1 99 ? -6.699 -3.319 -4.915 1.00 89.38 99 ASP A CA 1
ATOM 768 C C . ASP A 1 99 ? -6.612 -3.016 -3.415 1.00 89.38 99 ASP A C 1
ATOM 770 O O . ASP A 1 99 ? -7.565 -3.207 -2.660 1.00 89.38 99 ASP A O 1
ATOM 774 N N . THR A 1 100 ? -5.453 -2.529 -2.976 1.00 87.12 100 THR A N 1
ATOM 775 C CA . THR A 1 100 ? -5.214 -2.185 -1.570 1.00 87.12 100 THR A CA 1
ATOM 776 C C . THR A 1 100 ? -6.086 -1.035 -1.065 1.00 87.12 100 THR A C 1
ATOM 778 O O . THR A 1 100 ? -6.242 -0.892 0.143 1.00 87.12 100 THR A O 1
ATOM 781 N N . ASP A 1 101 ? -6.654 -0.215 -1.957 1.00 88.25 101 ASP A N 1
ATOM 782 C CA . ASP A 1 101 ? -7.558 0.875 -1.561 1.00 88.25 101 ASP A CA 1
ATOM 783 C C . ASP A 1 101 ? -8.962 0.350 -1.222 1.00 88.25 101 ASP A C 1
ATOM 785 O O . ASP A 1 101 ? -9.742 1.059 -0.589 1.00 88.25 101 ASP A O 1
ATOM 789 N N . LEU A 1 102 ? -9.276 -0.887 -1.627 1.00 90.75 102 LEU A N 1
ATOM 790 C CA . LEU A 1 102 ? -10.532 -1.583 -1.335 1.00 90.75 102 LEU A CA 1
ATOM 791 C C . LEU A 1 102 ? -10.390 -2.601 -0.195 1.00 90.75 102 LEU A C 1
ATOM 793 O O . LEU A 1 102 ? -11.311 -3.368 0.066 1.00 90.75 102 LEU A O 1
ATOM 797 N N . THR A 1 103 ? -9.236 -2.641 0.479 1.00 92.75 103 THR A N 1
ATOM 798 C CA . THR A 1 103 ? -9.045 -3.510 1.644 1.00 92.75 103 THR A CA 1
ATOM 799 C C . THR A 1 103 ? -9.934 -3.054 2.797 1.00 92.75 103 THR A C 1
ATOM 801 O O . THR A 1 103 ? -9.809 -1.922 3.265 1.00 92.75 103 THR A O 1
ATOM 804 N N . ASP A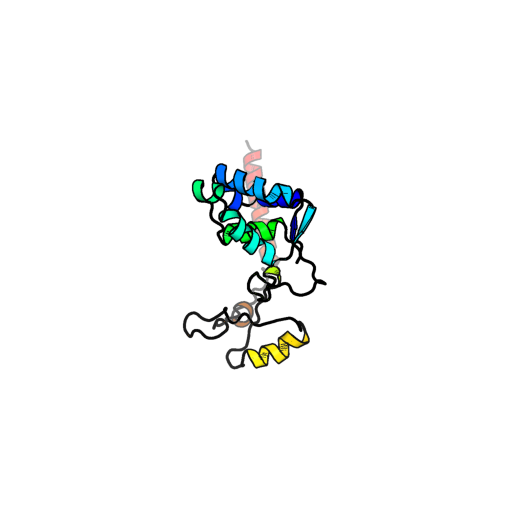 1 104 ? -10.773 -3.962 3.290 1.00 94.31 104 ASP A N 1
ATOM 805 C CA . ASP A 1 104 ? -11.635 -3.749 4.453 1.00 94.31 104 ASP A CA 1
ATOM 806 C C . ASP A 1 104 ? -11.490 -4.898 5.465 1.00 94.31 104 ASP A C 1
ATOM 808 O O . ASP A 1 104 ? -10.868 -5.925 5.176 1.00 94.31 104 ASP A O 1
ATOM 812 N N . TYR A 1 105 ? -12.032 -4.714 6.668 1.00 93.50 105 TYR A N 1
ATOM 813 C CA . TYR A 1 105 ? -11.958 -5.681 7.760 1.00 93.50 105 TYR A CA 1
ATOM 814 C C . TYR A 1 105 ? -13.334 -5.963 8.350 1.00 93.50 105 TYR A C 1
ATOM 816 O O . TYR A 1 105 ? -14.062 -5.054 8.744 1.00 93.50 105 TYR A O 1
ATOM 824 N N . GLU A 1 106 ? -13.623 -7.247 8.536 1.00 94.56 106 GLU A N 1
ATOM 825 C CA . GLU A 1 106 ? -14.829 -7.717 9.209 1.00 94.56 106 GLU A CA 1
ATOM 826 C C . GLU A 1 106 ? -14.532 -8.170 10.640 1.00 94.56 106 GLU A C 1
ATOM 828 O O . GLU A 1 106 ? -13.523 -8.825 10.917 1.00 94.56 106 GLU A O 1
ATOM 833 N N . ASN A 1 107 ? -15.439 -7.846 11.564 1.00 94.00 107 ASN A N 1
ATOM 834 C CA . ASN A 1 107 ? -15.371 -8.331 12.941 1.00 94.00 107 ASN A CA 1
ATOM 835 C C . ASN A 1 107 ? -16.186 -9.618 13.072 1.00 94.00 107 ASN A C 1
ATOM 837 O O . ASN A 1 107 ? -17.397 -9.581 13.289 1.00 94.00 107 ASN A O 1
ATOM 841 N N . VAL A 1 108 ? -15.504 -10.758 12.983 1.00 94.25 108 VAL A N 1
ATOM 842 C CA . VAL A 1 108 ? -16.131 -12.077 13.118 1.00 94.25 108 VAL A CA 1
ATOM 843 C C . VAL A 1 108 ? -16.284 -12.442 14.602 1.00 94.25 108 VAL A C 1
ATOM 845 O O . VAL A 1 108 ? -15.314 -12.332 15.364 1.00 94.25 108 VAL A O 1
ATOM 848 N N . PRO A 1 109 ? -17.472 -12.880 15.064 1.00 93.50 109 PRO A N 1
ATOM 849 C CA . PRO A 1 109 ? -17.637 -13.392 16.419 1.00 93.50 109 PRO A CA 1
ATOM 850 C C . PRO A 1 109 ? -16.669 -14.545 16.709 1.00 93.50 109 PRO A C 1
ATOM 852 O O . PRO A 1 109 ? -16.562 -15.480 15.930 1.00 93.50 109 PRO A O 1
ATOM 855 N N . TYR A 1 110 ? -16.018 -14.530 17.877 1.00 91.31 110 TYR A N 1
ATOM 856 C CA . TYR A 1 110 ? -14.937 -15.477 18.208 1.00 91.31 110 TYR A CA 1
ATOM 857 C C . TYR A 1 110 ? -15.312 -16.970 18.123 1.00 91.31 110 TYR A C 1
ATOM 859 O O . TYR A 1 110 ? -14.440 -17.820 17.987 1.00 91.31 110 TYR A O 1
ATOM 867 N N . LEU A 1 111 ? -16.597 -17.303 18.270 1.00 93.00 111 LEU A N 1
ATOM 868 C CA . LEU A 1 111 ? -17.084 -18.686 18.228 1.00 93.00 111 LEU A CA 1
ATOM 869 C C . LEU A 1 111 ? -17.592 -19.111 16.843 1.00 93.00 111 LEU A C 1
ATOM 871 O O . LEU A 1 111 ? -18.039 -20.248 16.702 1.00 93.00 111 LEU A O 1
ATOM 875 N N . GLU A 1 112 ? -17.579 -18.212 15.861 1.00 94.88 112 GLU A N 1
ATOM 876 C CA . GLU A 1 112 ? -17.977 -18.501 14.486 1.00 94.88 112 GLU A CA 1
ATOM 877 C C . GLU A 1 112 ? -16.749 -18.813 13.628 1.00 94.88 112 GLU A C 1
ATOM 879 O O . GLU A 1 112 ? -15.663 -18.277 13.851 1.00 94.88 112 GLU A O 1
ATOM 884 N N . ASP A 1 113 ? -16.931 -19.703 12.656 1.00 95.12 113 ASP A N 1
ATOM 885 C CA . ASP A 1 113 ? -15.920 -19.985 11.645 1.00 95.12 113 ASP A CA 1
ATOM 886 C C . ASP A 1 113 ? -15.854 -18.830 10.628 1.00 95.12 113 ASP A C 1
ATOM 888 O O . ASP A 1 113 ? -16.885 -18.271 10.238 1.00 95.12 113 ASP A O 1
ATOM 892 N N . ILE A 1 114 ? -14.637 -18.443 10.232 1.00 95.19 114 ILE A N 1
ATOM 893 C CA . ILE A 1 114 ? -14.411 -17.282 9.360 1.00 95.19 114 ILE A CA 1
ATOM 894 C C . ILE A 1 114 ? -14.965 -17.538 7.957 1.00 95.19 114 ILE A C 1
ATOM 896 O O . ILE A 1 114 ? -15.573 -16.631 7.388 1.00 95.19 114 ILE A O 1
ATOM 900 N N . ASP A 1 115 ? -14.806 -18.748 7.415 1.00 95.50 115 ASP A N 1
ATOM 901 C CA . ASP A 1 115 ? -15.279 -19.079 6.069 1.00 95.50 115 ASP A CA 1
ATOM 902 C C . ASP A 1 115 ? -16.815 -19.086 6.029 1.00 95.50 115 ASP A C 1
ATOM 904 O O . ASP A 1 115 ? -17.424 -18.521 5.114 1.00 95.50 115 ASP A O 1
ATOM 908 N N . ASP A 1 116 ? -17.455 -19.645 7.063 1.00 96.88 116 ASP A N 1
ATOM 909 C CA . ASP A 1 116 ? -18.917 -19.641 7.201 1.00 96.88 116 ASP A CA 1
ATOM 910 C C . ASP A 1 116 ? -19.482 -18.216 7.356 1.00 96.88 116 ASP A C 1
ATOM 912 O O . ASP A 1 116 ? -20.514 -17.883 6.758 1.00 96.88 116 ASP A O 1
ATOM 916 N N . TYR A 1 117 ? -18.825 -17.355 8.146 1.00 97.12 117 TYR A N 1
ATOM 917 C CA . TYR A 1 117 ? -19.207 -15.944 8.274 1.00 97.12 117 TYR A CA 1
ATOM 918 C C . TYR A 1 117 ? -19.044 -15.213 6.939 1.00 97.12 117 TYR A C 1
ATOM 920 O O . TYR A 1 117 ? -19.971 -14.540 6.486 1.00 97.12 117 TYR A O 1
ATOM 928 N N . PHE A 1 118 ? -17.900 -15.386 6.276 1.00 96.62 118 PHE A N 1
ATOM 929 C CA . PHE A 1 118 ? -17.584 -14.742 5.005 1.00 96.62 118 PHE A CA 1
ATOM 930 C C . PHE A 1 118 ? -18.594 -15.113 3.909 1.00 96.62 118 PHE A C 1
ATOM 932 O O . PHE A 1 118 ? -19.109 -14.240 3.205 1.00 96.62 118 PHE A O 1
ATOM 939 N N . ALA A 1 119 ? -18.965 -16.392 3.817 1.00 97.06 119 ALA A N 1
ATOM 940 C CA . ALA A 1 119 ? -19.955 -16.863 2.855 1.00 97.06 119 ALA A CA 1
ATOM 941 C C . ALA A 1 119 ? -21.370 -16.319 3.114 1.00 97.06 119 ALA A C 1
ATOM 943 O O . ALA A 1 119 ? -22.136 -16.117 2.169 1.00 97.06 119 ALA A O 1
ATOM 944 N N . ARG A 1 120 ? -21.730 -16.097 4.382 1.00 97.44 120 ARG A N 1
ATOM 945 C CA . ARG A 1 120 ? -23.068 -15.646 4.781 1.00 97.44 120 ARG A CA 1
ATOM 946 C C . ARG A 1 120 ? -23.231 -14.129 4.748 1.00 97.44 120 ARG A C 1
ATOM 948 O O . ARG A 1 120 ? -24.285 -13.666 4.324 1.00 97.44 120 ARG A O 1
ATOM 955 N N . GLU A 1 121 ? -22.236 -13.385 5.218 1.00 97.06 121 GLU A N 1
ATOM 956 C CA . GLU A 1 121 ? -22.344 -11.941 5.455 1.00 97.06 121 GLU A CA 1
ATOM 957 C C . GLU A 1 121 ? -21.571 -11.104 4.427 1.00 97.06 121 GLU A C 1
ATOM 959 O O . GLU A 1 121 ? -21.975 -9.979 4.164 1.00 97.06 121 GLU A O 1
ATOM 964 N N . VAL A 1 122 ? -20.510 -11.624 3.793 1.00 96.44 122 VAL A N 1
ATOM 965 C CA . VAL A 1 122 ? -19.682 -10.824 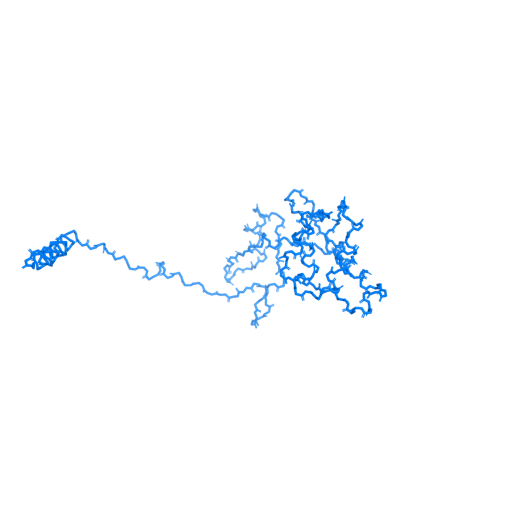2.866 1.00 96.44 122 VAL A CA 1
ATOM 966 C C . VAL A 1 122 ? -20.021 -11.100 1.405 1.00 96.44 122 VAL A C 1
ATOM 968 O O . VAL A 1 122 ? -20.435 -10.190 0.685 1.00 96.44 122 VAL A O 1
ATOM 971 N N . LEU A 1 123 ? -19.908 -12.355 0.959 1.00 96.56 123 LEU A N 1
ATOM 972 C CA . LEU A 1 123 ? -20.093 -12.724 -0.453 1.00 96.56 123 LEU A CA 1
ATOM 973 C C . LEU A 1 123 ? -21.446 -12.307 -1.071 1.00 96.56 123 LEU A C 1
ATOM 975 O O . LEU A 1 123 ? -21.468 -11.977 -2.258 1.00 96.56 123 LEU A O 1
ATOM 979 N N . PRO A 1 124 ? -22.580 -12.268 -0.337 1.00 97.19 124 PRO A N 1
ATOM 980 C CA . PRO A 1 124 ? -23.840 -11.767 -0.894 1.00 97.19 124 PRO A CA 1
ATOM 981 C C . PRO A 1 124 ? -23.838 -10.267 -1.221 1.00 97.19 124 PRO A C 1
ATOM 983 O O . PRO A 1 124 ? -24.673 -9.816 -2.007 1.00 97.19 124 PRO A O 1
ATOM 986 N N . HIS A 1 125 ? -22.941 -9.494 -0.607 1.00 94.62 125 HIS A N 1
ATOM 987 C CA . HIS A 1 125 ? -22.834 -8.045 -0.781 1.00 94.62 125 HIS A CA 1
ATOM 988 C C . HIS A 1 125 ? -21.651 -7.649 -1.665 1.00 94.62 125 HIS A C 1
ATOM 990 O O . HIS A 1 125 ? -21.777 -6.706 -2.445 1.00 94.62 125 HIS A O 1
ATOM 996 N N . VAL A 1 126 ? -20.543 -8.390 -1.581 1.00 92.94 126 VAL A N 1
ATOM 997 C CA . VAL A 1 126 ? -19.315 -8.163 -2.354 1.00 92.94 126 VAL A CA 1
ATOM 998 C C . VAL A 1 126 ? -18.867 -9.498 -2.969 1.00 92.94 126 VAL A C 1
ATOM 1000 O O . VAL A 1 126 ? -18.072 -10.223 -2.371 1.00 92.94 126 VAL A O 1
ATOM 1003 N N . PRO A 1 127 ? -19.420 -9.885 -4.136 1.00 91.56 127 PRO A N 1
ATOM 1004 C CA . PRO A 1 127 ? -19.203 -11.215 -4.715 1.00 91.56 127 PRO A CA 1
ATOM 1005 C C . PRO A 1 127 ? -17.767 -11.499 -5.170 1.00 91.56 127 PRO A C 1
ATOM 1007 O O . PRO A 1 127 ? -17.397 -12.659 -5.334 1.00 91.56 127 PRO A O 1
ATOM 1010 N N . ASP A 1 128 ? -16.983 -10.454 -5.417 1.00 89.25 128 ASP A N 1
ATOM 1011 C CA . ASP A 1 128 ? -15.577 -10.490 -5.822 1.00 89.25 128 ASP A CA 1
ATOM 1012 C C . ASP A 1 128 ? -14.605 -10.353 -4.638 1.00 89.25 128 ASP A C 1
ATOM 1014 O O . ASP A 1 128 ? -13.387 -10.360 -4.833 1.00 89.25 128 ASP A O 1
ATOM 1018 N N . ALA A 1 129 ? -15.122 -10.269 -3.406 1.00 92.56 129 ALA A N 1
ATOM 1019 C CA . ALA A 1 129 ? -14.296 -10.279 -2.210 1.00 92.56 129 ALA A CA 1
ATOM 1020 C C . ALA A 1 129 ? -13.547 -11.610 -2.067 1.00 92.56 129 ALA A C 1
ATOM 1022 O O . ALA A 1 129 ? -14.040 -12.686 -2.417 1.00 92.56 129 ALA A O 1
ATOM 1023 N N . TYR A 1 130 ? -12.367 -11.542 -1.459 1.00 92.12 130 TYR A N 1
ATOM 1024 C CA . TYR A 1 130 ? -11.568 -12.706 -1.105 1.00 92.12 130 TYR A CA 1
ATOM 1025 C C . TYR A 1 130 ? -10.917 -12.490 0.266 1.00 92.12 130 TYR A C 1
ATOM 1027 O O . TYR A 1 130 ? -10.744 -11.355 0.712 1.00 92.12 130 TYR A O 1
ATOM 1035 N N . LEU A 1 131 ? -10.552 -13.582 0.936 1.00 93.19 131 LEU A N 1
ATOM 1036 C CA . LEU A 1 131 ? -9.832 -13.531 2.205 1.00 93.19 131 LEU A CA 1
ATOM 1037 C C . LEU A 1 131 ? -8.325 -13.430 1.948 1.00 93.19 131 LEU A C 1
ATOM 1039 O O . LEU A 1 131 ? -7.748 -14.253 1.235 1.00 93.19 131 LEU A O 1
ATOM 1043 N N . ASP A 1 132 ? -7.669 -12.440 2.553 1.00 92.81 132 ASP A N 1
ATOM 1044 C CA . ASP A 1 132 ? -6.207 -12.379 2.578 1.00 92.81 132 ASP A CA 1
ATOM 1045 C C . ASP A 1 132 ? -5.655 -13.425 3.558 1.00 92.81 132 ASP A C 1
ATOM 1047 O O . ASP A 1 132 ? -5.513 -13.173 4.755 1.00 92.81 132 ASP A O 1
ATOM 1051 N N . GLU A 1 133 ? -5.303 -14.600 3.032 1.00 91.50 133 GLU A N 1
ATOM 1052 C CA . GLU A 1 133 ? -4.729 -15.712 3.803 1.00 91.50 133 GLU A CA 1
ATOM 1053 C C . GLU A 1 133 ? -3.387 -15.372 4.477 1.00 91.50 133 GLU A C 1
ATOM 1055 O O . GLU A 1 133 ? -2.926 -16.106 5.352 1.00 91.50 133 GLU A O 1
ATOM 1060 N N . SER A 1 134 ? -2.740 -14.263 4.096 1.00 92.19 134 SER A N 1
ATOM 1061 C CA . SER A 1 134 ? -1.510 -13.806 4.745 1.00 92.19 134 SER A CA 1
ATOM 1062 C C . SER A 1 134 ? -1.761 -13.005 6.029 1.00 92.19 134 SER A C 1
ATOM 1064 O O . SER A 1 134 ? -0.835 -12.809 6.827 1.00 92.19 134 SER A O 1
ATOM 1066 N N . PHE A 1 135 ? -3.001 -12.564 6.268 1.00 93.44 135 PHE A N 1
ATOM 1067 C CA . PHE A 1 135 ? -3.382 -11.821 7.462 1.00 93.44 135 PHE A CA 1
ATOM 1068 C C . PHE A 1 135 ? -3.682 -12.769 8.627 1.00 93.44 135 PHE A C 1
ATOM 1070 O O . PHE A 1 135 ? -4.825 -13.146 8.875 1.00 93.44 135 PHE A O 1
ATOM 1077 N N . THR A 1 136 ? -2.636 -13.145 9.362 1.00 95.75 136 THR A N 1
ATOM 1078 C CA . THR A 1 136 ? -2.725 -14.106 10.472 1.00 95.75 136 THR A CA 1
ATOM 1079 C C . THR A 1 136 ? -2.391 -13.501 11.836 1.00 95.75 136 THR A C 1
ATOM 1081 O O . THR A 1 136 ? -1.637 -12.522 11.937 1.00 95.75 136 THR A O 1
ATOM 1084 N N . ASP A 1 137 ? -2.868 -14.129 12.909 1.00 93.75 137 ASP A N 1
ATOM 1085 C CA . ASP A 1 137 ? -2.553 -13.741 14.279 1.00 93.75 137 ASP A CA 1
ATOM 1086 C C . ASP A 1 137 ? -1.129 -14.178 14.644 1.00 93.75 137 ASP A C 1
ATOM 1088 O O . ASP A 1 137 ? -0.685 -15.292 14.365 1.00 93.75 137 ASP A O 1
ATOM 1092 N N . ALA A 1 138 ? -0.376 -13.291 15.291 1.00 93.88 138 ALA A N 1
ATOM 1093 C CA . ALA A 1 138 ? 1.028 -13.544 15.604 1.00 93.88 138 ALA A CA 1
ATOM 1094 C C . ALA A 1 138 ? 1.240 -14.626 16.680 1.00 93.88 138 ALA A C 1
ATOM 1096 O O . ALA A 1 138 ? 2.365 -15.105 16.835 1.00 93.88 138 ALA A O 1
ATOM 1097 N N . LYS A 1 139 ? 0.214 -14.968 17.471 1.00 92.44 139 LYS A N 1
ATOM 1098 C CA . LYS A 1 139 ? 0.331 -15.924 18.581 1.00 92.44 139 LYS A CA 1
ATOM 1099 C C . LYS A 1 139 ? 0.035 -17.353 18.156 1.00 92.44 139 LYS A C 1
ATOM 1101 O O . LYS A 1 139 ? 0.737 -18.253 18.612 1.00 92.44 139 LYS A O 1
ATOM 1106 N N . ASP A 1 140 ? -0.995 -17.560 17.345 1.00 93.06 140 ASP A N 1
ATOM 1107 C CA . ASP A 1 140 ? -1.444 -18.895 16.934 1.00 93.06 140 ASP A CA 1
ATOM 1108 C C . ASP A 1 140 ? -1.257 -19.180 15.434 1.00 93.06 140 ASP A C 1
ATOM 1110 O O . ASP A 1 140 ? -1.322 -20.344 15.036 1.00 93.06 140 ASP A O 1
ATOM 1114 N N . GLY A 1 141 ? -0.943 -18.162 14.623 1.00 93.50 141 GLY A N 1
ATOM 1115 C CA . GLY A 1 141 ? -0.726 -18.290 13.183 1.00 93.50 141 GLY A CA 1
ATOM 1116 C C . GLY A 1 141 ? -1.998 -18.561 12.381 1.00 93.50 141 GLY A C 1
ATOM 1117 O O . GLY A 1 141 ? -1.893 -18.935 11.215 1.00 93.50 141 GLY A O 1
ATOM 1118 N N . GLN A 1 142 ? -3.177 -18.420 12.988 1.00 92.94 142 GLN A N 1
ATOM 1119 C CA . GLN A 1 142 ? -4.460 -18.639 12.323 1.00 92.94 142 GLN A CA 1
ATOM 1120 C C . GLN A 1 142 ? -4.927 -17.371 11.608 1.00 92.94 142 GLN A C 1
ATOM 1122 O O . GLN A 1 142 ? -4.436 -16.277 11.883 1.00 92.94 142 GLN A O 1
ATOM 1127 N N . LEU A 1 143 ? -5.859 -17.528 10.667 1.00 93.56 143 LEU A N 1
ATOM 1128 C CA . LEU A 1 143 ? -6.422 -16.428 9.890 1.00 93.56 143 LEU A CA 1
ATOM 1129 C C . LEU A 1 143 ? -7.114 -15.398 10.799 1.00 93.56 143 LEU A C 1
ATOM 1131 O O . LEU A 1 143 ? -7.834 -15.758 11.729 1.00 93.56 143 LEU A O 1
ATOM 1135 N N . GLY A 1 144 ? -6.922 -14.113 10.503 1.00 92.94 144 GLY A N 1
ATOM 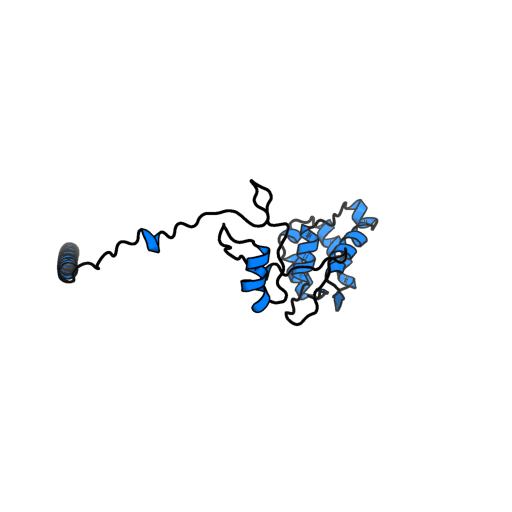1136 C CA . GLY A 1 144 ? -7.477 -13.006 11.277 1.00 92.94 144 GLY A CA 1
ATOM 1137 C C . GLY A 1 144 ? -6.599 -12.583 12.455 1.00 92.94 144 GLY A C 1
ATOM 1138 O O . GLY A 1 144 ? -5.461 -13.012 12.608 1.00 92.94 144 GLY A O 1
ATOM 1139 N N . ARG A 1 145 ? -7.115 -11.683 13.298 1.00 94.06 145 ARG A N 1
ATOM 1140 C CA . ARG A 1 145 ? -6.470 -11.283 14.559 1.00 94.06 145 ARG A CA 1
ATOM 1141 C C . ARG A 1 145 ? -7.457 -11.412 15.697 1.00 94.06 145 ARG A C 1
ATOM 1143 O O . ARG A 1 145 ? -8.543 -10.839 15.636 1.00 94.06 145 ARG A O 1
ATOM 1150 N N . VAL A 1 146 ? -7.062 -12.108 16.758 1.00 92.81 146 VAL A N 1
ATOM 1151 C CA . VAL A 1 146 ? -7.954 -12.342 17.895 1.00 92.81 146 VAL A CA 1
ATOM 1152 C C . VAL A 1 146 ? -7.879 -11.162 18.859 1.00 92.81 146 VAL A C 1
ATOM 1154 O O . VAL A 1 146 ? -6.835 -10.862 19.445 1.00 92.81 146 VAL A O 1
ATOM 1157 N N . GLY A 1 147 ? -9.016 -10.497 19.051 1.00 90.31 147 GLY A N 1
ATOM 1158 C CA . GLY A 1 147 ? -9.156 -9.342 19.929 1.00 90.31 147 GLY A CA 1
ATOM 1159 C C . GLY A 1 147 ? -10.411 -9.404 20.794 1.00 90.31 147 GLY A C 1
ATOM 1160 O O . GLY A 1 147 ? -11.291 -10.238 20.599 1.00 90.31 147 GLY A O 1
ATOM 1161 N N . TYR A 1 148 ? -10.487 -8.491 21.760 1.00 88.62 148 TYR A N 1
ATOM 1162 C CA . TYR A 1 148 ? -11.678 -8.264 22.572 1.00 88.62 148 TYR A CA 1
ATOM 1163 C C . TYR A 1 148 ? -12.058 -6.793 22.464 1.00 88.62 148 TYR A C 1
ATOM 1165 O O . TYR A 1 148 ? -11.215 -5.921 22.680 1.00 88.62 148 TYR A O 1
ATOM 1173 N N . GLU A 1 149 ? -13.326 -6.514 22.180 1.00 84.31 149 GLU A N 1
ATOM 1174 C CA . GLU A 1 149 ? -13.863 -5.159 22.237 1.00 84.31 149 GLU A CA 1
ATOM 1175 C C . GLU A 1 149 ? -14.591 -4.946 23.569 1.00 84.31 149 GLU A C 1
ATOM 1177 O O . GLU A 1 149 ? -15.491 -5.701 23.940 1.00 84.31 149 GLU A O 1
ATOM 1182 N N . ILE A 1 150 ? -14.227 -3.885 24.290 1.00 87.06 150 ILE A N 1
ATOM 1183 C CA . ILE A 1 150 ? -14.999 -3.393 25.432 1.00 87.06 150 ILE A CA 1
ATOM 1184 C C . ILE A 1 150 ? -15.642 -2.082 25.002 1.00 87.06 150 ILE A C 1
ATOM 1186 O O . ILE A 1 150 ? -14.979 -1.046 24.937 1.00 87.06 150 ILE A O 1
ATOM 1190 N N . ASN A 1 151 ? -16.945 -2.111 24.726 1.00 86.88 151 ASN A N 1
ATOM 1191 C CA . ASN A 1 151 ? -17.658 -0.904 24.336 1.00 86.88 151 ASN A CA 1
ATOM 1192 C C . ASN A 1 151 ? -17.874 0.006 25.553 1.00 86.88 151 ASN A C 1
ATOM 1194 O O . ASN A 1 151 ? -18.830 -0.154 26.320 1.00 86.88 151 ASN A O 1
ATOM 1198 N N . PHE A 1 152 ? -16.961 0.961 25.745 1.00 87.56 152 PHE A N 1
ATOM 1199 C CA . PHE A 1 152 ? -16.967 1.776 26.952 1.00 87.56 152 PHE A CA 1
ATOM 1200 C C . PHE A 1 152 ? -18.232 2.627 27.087 1.00 87.56 152 PHE A C 1
ATOM 1202 O O . PHE A 1 152 ? -18.793 2.736 28.174 1.00 87.56 152 PHE A O 1
ATOM 1209 N N . ASN A 1 153 ? -18.722 3.176 25.976 1.00 86.12 153 ASN A N 1
ATOM 1210 C CA . ASN A 1 153 ? -19.943 3.976 25.966 1.00 86.12 153 ASN A CA 1
ATOM 1211 C C . ASN A 1 153 ? -21.168 3.131 26.327 1.00 86.12 153 ASN A C 1
ATOM 1213 O O . ASN A 1 153 ? -22.028 3.571 27.075 1.00 86.12 153 ASN A O 1
ATOM 1217 N N . ARG A 1 154 ? -21.256 1.888 25.856 1.00 86.88 154 ARG A N 1
ATOM 1218 C CA . ARG A 1 154 ? -22.392 1.020 26.176 1.00 86.88 154 ARG A CA 1
ATOM 1219 C C . ARG A 1 154 ? -22.429 0.627 27.651 1.00 86.88 154 ARG A C 1
ATOM 1221 O O . ARG A 1 154 ? -23.513 0.558 28.221 1.00 86.88 154 ARG A O 1
ATOM 1228 N N . PHE A 1 155 ? -21.275 0.334 28.251 1.00 87.56 155 PHE A N 1
ATOM 1229 C CA . PHE A 1 155 ? -21.220 -0.245 29.600 1.00 87.56 155 PHE A CA 1
ATOM 1230 C C . PHE A 1 155 ? -20.919 0.761 30.712 1.00 87.56 155 PHE A C 1
ATOM 1232 O O . PHE A 1 155 ? -21.343 0.548 31.846 1.00 87.56 155 PHE A O 1
ATOM 1239 N N . PHE A 1 156 ? -20.213 1.849 30.410 1.00 89.44 156 PHE A N 1
ATOM 1240 C CA . PHE A 1 156 ? -19.754 2.819 31.408 1.00 89.44 156 PHE A CA 1
ATOM 1241 C C . PHE A 1 156 ? -20.273 4.235 31.164 1.00 89.44 156 PHE A C 1
ATOM 1243 O O . PHE A 1 156 ? -19.928 5.130 31.936 1.00 89.44 156 PHE A O 1
ATOM 1250 N N . TYR A 1 157 ? -21.104 4.468 30.138 1.00 89.56 157 TYR A N 1
ATOM 1251 C CA . TYR A 1 157 ? -21.737 5.773 29.987 1.00 89.56 157 TYR A CA 1
ATOM 1252 C C . TYR A 1 157 ? -22.654 6.046 31.174 1.00 89.56 157 TYR A C 1
ATOM 1254 O O . TYR A 1 157 ? -23.691 5.411 31.368 1.00 89.56 157 TYR A O 1
ATOM 1262 N N . GLN A 1 158 ? -22.257 7.034 31.963 1.00 87.12 158 GLN A N 1
ATOM 1263 C CA . GLN A 1 158 ? -23.099 7.637 32.973 1.00 87.12 158 GLN A CA 1
ATOM 1264 C C . GLN A 1 158 ? -23.635 8.932 32.385 1.00 87.12 158 GLN A C 1
ATOM 1266 O O . GLN A 1 158 ? -22.866 9.843 32.075 1.00 87.12 158 GLN A O 1
ATOM 1271 N N . TYR A 1 159 ? -24.955 9.006 32.221 1.00 89.06 159 TYR A N 1
ATOM 1272 C CA . TYR A 1 159 ? -25.598 10.244 31.812 1.00 89.06 159 TYR A CA 1
ATOM 1273 C C . TYR A 1 159 ? -25.273 11.336 32.832 1.00 89.06 159 TYR A C 1
ATOM 1275 O O . TYR A 1 159 ? -25.687 11.260 33.990 1.00 89.06 159 TYR A O 1
ATOM 1283 N N . GLN A 1 160 ? -24.535 12.350 32.389 1.00 87.75 160 GLN A N 1
ATOM 1284 C CA . GLN A 1 160 ? -24.341 13.568 33.156 1.00 87.75 160 GLN A CA 1
ATOM 1285 C C . GLN A 1 160 ? -25.382 14.585 32.692 1.00 87.75 160 GLN A C 1
ATOM 1287 O O . GLN A 1 160 ? -25.309 15.041 31.546 1.00 87.75 160 GLN A O 1
ATOM 1292 N N . PRO A 1 161 ? -26.375 14.923 33.536 1.00 89.62 161 PRO A N 1
ATOM 1293 C CA . PRO A 1 161 ? -27.313 15.972 33.187 1.00 89.62 161 PRO A CA 1
ATOM 1294 C C . PRO A 1 161 ? -26.553 17.292 32.981 1.00 89.62 161 PRO A C 1
ATOM 1296 O O . PRO A 1 161 ? -25.573 17.550 33.687 1.00 89.62 161 PRO A O 1
ATOM 1299 N N . PRO A 1 162 ? -27.000 18.148 32.048 1.00 90.75 162 PRO A N 1
ATOM 1300 C CA . PRO A 1 162 ? -26.460 19.494 31.911 1.00 90.75 162 PRO A CA 1
ATOM 1301 C C . PRO A 1 162 ? -26.539 20.275 33.232 1.00 90.75 162 PRO A C 1
ATOM 1303 O O . PRO A 1 162 ? -27.421 20.027 34.060 1.00 90.75 162 PRO A O 1
ATOM 1306 N N . ARG A 1 163 ? -25.645 21.259 33.408 1.00 92.50 163 ARG A N 1
ATOM 1307 C CA . ARG A 1 163 ? -25.713 22.208 34.535 1.00 92.50 163 ARG A CA 1
ATOM 1308 C C . ARG A 1 163 ? -27.085 22.889 34.567 1.00 92.50 163 ARG A C 1
ATOM 1310 O O . ARG A 1 163 ? -27.678 23.142 33.515 1.00 92.50 163 ARG A O 1
ATOM 1317 N N . LYS A 1 164 ? -27.599 23.190 35.762 1.00 93.44 164 LYS A N 1
ATOM 1318 C CA . LYS A 1 164 ? -28.886 23.885 35.892 1.00 93.44 164 LYS A CA 1
ATOM 1319 C C . LYS A 1 164 ? -28.748 25.312 35.368 1.00 93.44 164 LYS A C 1
ATOM 1321 O O . LYS A 1 164 ? -27.728 25.953 35.586 1.00 93.44 164 LYS A O 1
ATOM 1326 N N . LEU A 1 165 ? -29.809 25.824 34.744 1.00 93.19 165 LEU A N 1
ATOM 1327 C CA . LEU A 1 165 ? -29.842 27.201 34.234 1.00 93.19 165 LEU A CA 1
ATOM 1328 C C . LEU A 1 165 ? -29.566 28.237 35.329 1.00 93.19 165 LEU A C 1
ATOM 1330 O O . LEU A 1 165 ? -28.839 29.185 35.087 1.00 93.19 165 LEU A O 1
ATOM 1334 N N . HIS A 1 166 ? -30.075 28.010 36.543 1.00 93.31 166 HIS A N 1
ATOM 1335 C CA . HIS A 1 166 ? -29.830 28.900 37.679 1.00 93.31 166 HIS A CA 1
ATOM 1336 C C . HIS A 1 166 ? -28.337 29.046 38.007 1.00 93.31 166 HIS A C 1
ATOM 1338 O O . HIS A 1 166 ? -27.870 30.154 38.234 1.00 93.31 166 HIS A O 1
ATOM 1344 N N . ASP A 1 167 ? -27.591 27.939 38.002 1.00 91.88 167 ASP A N 1
ATOM 1345 C CA . ASP A 1 167 ? -26.155 27.951 38.306 1.00 91.88 167 ASP A CA 1
ATOM 1346 C C . ASP A 1 167 ? -25.384 28.689 37.197 1.00 91.88 167 ASP A C 1
ATOM 1348 O O . ASP A 1 167 ? -24.435 29.415 37.463 1.00 91.88 167 ASP A O 1
ATOM 1352 N N . ILE A 1 168 ? -25.840 28.561 35.944 1.00 92.81 168 ILE A N 1
ATOM 1353 C CA . ILE A 1 168 ? -25.292 29.312 34.806 1.00 92.81 168 ILE A CA 1
ATOM 1354 C C . ILE A 1 168 ? -25.575 30.815 34.960 1.00 92.81 168 ILE A C 1
ATOM 1356 O O . ILE A 1 168 ? -24.681 31.621 34.722 1.00 92.81 168 ILE A O 1
ATOM 1360 N N . ASP A 1 169 ? -26.787 31.199 35.364 1.00 93.31 169 ASP A N 1
ATOM 1361 C CA . ASP A 1 169 ? -27.158 32.603 35.581 1.00 93.31 169 ASP A CA 1
ATOM 1362 C C . ASP A 1 169 ? -26.363 33.243 36.732 1.00 93.31 169 ASP A C 1
ATOM 1364 O O . ASP A 1 169 ? -26.044 34.432 36.679 1.00 93.31 169 ASP A O 1
ATOM 1368 N N . GLU A 1 170 ? -26.063 32.478 37.784 1.00 94.69 170 GLU A N 1
ATOM 1369 C CA . GLU A 1 170 ? -25.246 32.931 38.914 1.00 94.69 170 GLU A CA 1
ATOM 1370 C C . GLU A 1 170 ? -23.781 33.131 38.502 1.00 94.69 170 GLU A C 1
ATOM 1372 O O . GLU A 1 170 ? -23.240 34.217 38.721 1.00 94.69 170 GLU A O 1
ATOM 1377 N N . ASP A 1 171 ? -23.190 32.149 37.810 1.00 93.38 171 ASP A N 1
ATOM 1378 C CA . ASP A 1 171 ? -21.847 32.256 37.226 1.00 93.38 171 ASP A CA 1
ATOM 1379 C C . ASP A 1 171 ? -21.746 33.481 36.296 1.00 93.38 171 ASP A C 1
ATOM 1381 O O . ASP A 1 171 ? -20.787 34.251 36.370 1.00 93.38 171 ASP A O 1
ATOM 1385 N N . LEU A 1 172 ? -22.747 33.696 35.429 1.00 94.69 172 LEU A N 1
ATOM 1386 C CA . LEU A 1 172 ? -22.777 34.829 34.499 1.00 94.69 172 LEU A CA 1
ATOM 1387 C C . LEU A 1 172 ? -22.784 36.169 35.236 1.00 94.69 172 LEU A C 1
ATOM 1389 O O . LEU A 1 172 ? -21.978 37.037 34.914 1.00 94.69 172 LEU A O 1
ATOM 1393 N N . LYS A 1 173 ? -23.637 36.330 36.254 1.00 94.12 173 LYS A N 1
ATOM 1394 C CA . LYS A 1 173 ? -23.687 37.562 37.060 1.00 94.12 173 LYS A CA 1
ATOM 1395 C C . LYS A 1 173 ? -22.386 37.818 37.808 1.00 94.12 173 LYS A C 1
ATOM 1397 O O . LYS A 1 173 ? -21.987 38.973 37.950 1.00 94.12 173 LYS A O 1
ATOM 1402 N N . GLN A 1 174 ? -21.735 36.764 38.301 1.00 95.75 174 GLN A N 1
ATOM 1403 C CA . GLN A 1 174 ? -20.435 36.893 38.950 1.00 95.75 174 GLN A CA 1
ATOM 1404 C C . GLN A 1 174 ? -19.388 37.406 37.955 1.00 95.75 174 GLN A C 1
ATOM 1406 O O . GLN A 1 174 ? -18.722 38.402 38.232 1.00 95.75 174 GLN A O 1
ATOM 1411 N N . VAL A 1 175 ? -19.288 36.778 36.781 1.00 94.62 175 VAL A N 1
ATOM 1412 C CA . VAL A 1 175 ? -18.352 37.194 35.727 1.00 94.62 175 VAL A CA 1
ATOM 1413 C C . VAL A 1 175 ? -18.648 38.622 35.255 1.00 94.62 175 VAL A C 1
ATOM 1415 O O . VAL A 1 175 ? -17.726 39.415 35.082 1.00 94.62 175 VAL A O 1
ATOM 1418 N N . GLU A 1 176 ? -19.920 38.998 35.101 1.00 94.69 176 GLU A N 1
ATOM 1419 C CA . GLU A 1 176 ? -20.328 40.372 34.774 1.00 94.69 176 GLU A CA 1
ATOM 1420 C C . GLU A 1 176 ? -19.867 41.382 35.835 1.00 94.69 176 GLU A C 1
ATOM 1422 O O . GLU A 1 176 ? -19.370 42.458 35.491 1.00 94.69 176 GLU A O 1
ATOM 1427 N N . ALA A 1 177 ? -19.992 41.042 37.121 1.00 93.25 177 ALA A N 1
ATOM 1428 C CA . ALA A 1 177 ? -19.543 41.894 38.218 1.00 93.25 177 ALA A CA 1
ATOM 1429 C C . ALA A 1 177 ? -18.011 42.031 38.261 1.00 93.25 177 ALA A C 1
ATOM 1431 O O . ALA A 1 177 ? -17.503 43.133 38.474 1.00 93.25 177 ALA A O 1
ATOM 1432 N N . GLU A 1 178 ? -17.274 40.944 38.018 1.00 93.44 178 GLU A N 1
ATOM 1433 C CA . GLU A 1 178 ? -15.809 40.954 37.920 1.00 93.44 178 GLU A CA 1
ATOM 1434 C C . GLU A 1 178 ? -15.333 41.829 36.750 1.00 93.44 178 GLU A C 1
ATOM 1436 O O . GLU A 1 178 ? -14.448 42.669 36.923 1.00 93.44 178 GLU A O 1
ATOM 1441 N N . ILE A 1 179 ? -15.969 41.708 35.579 1.00 92.38 179 ILE A N 1
ATOM 1442 C CA . ILE A 1 179 ? -15.683 42.554 34.411 1.00 92.38 179 ILE A CA 1
ATOM 1443 C C . ILE A 1 179 ? -15.959 44.026 34.730 1.00 92.38 179 ILE A C 1
ATOM 1445 O O . ILE A 1 179 ? -15.137 44.887 34.416 1.00 92.38 179 ILE A O 1
ATOM 1449 N N . ALA A 1 180 ? -17.094 44.332 35.363 1.00 90.75 180 ALA A N 1
ATOM 1450 C CA . ALA A 1 180 ? -17.438 45.700 35.737 1.00 90.75 180 ALA A CA 1
ATOM 1451 C C . ALA A 1 180 ? -16.419 46.304 36.719 1.00 90.75 180 ALA A C 1
ATOM 1453 O O . ALA A 1 180 ? -16.059 47.472 36.575 1.00 90.75 180 ALA A O 1
ATOM 1454 N N . ALA A 1 181 ? -15.923 45.516 37.678 1.00 91.38 181 ALA A N 1
ATOM 1455 C CA . ALA A 1 181 ? -14.891 45.946 38.617 1.00 91.38 181 ALA A CA 1
ATOM 1456 C C . ALA A 1 181 ? -13.557 46.245 37.913 1.00 91.38 181 ALA A C 1
ATOM 1458 O O . ALA A 1 181 ? -12.991 47.316 38.122 1.00 91.38 181 ALA A O 1
ATOM 1459 N N . LEU A 1 182 ? -13.097 45.352 37.028 1.00 90.81 182 LEU A N 1
ATOM 1460 C CA . LEU A 1 182 ? -11.867 45.553 36.250 1.00 90.81 182 LEU A CA 1
ATOM 1461 C C . LEU A 1 182 ? -11.958 46.783 35.335 1.00 90.81 182 LEU A C 1
ATOM 1463 O O . LEU A 1 182 ? -11.018 47.569 35.245 1.00 90.81 182 LEU A O 1
ATOM 1467 N N . LEU A 1 183 ? -13.102 46.986 34.673 1.00 89.25 183 LEU A N 1
ATOM 1468 C CA . LEU A 1 183 ? -13.329 48.172 33.844 1.00 89.25 183 LEU A CA 1
ATOM 1469 C C . LEU A 1 183 ? -13.349 49.459 34.674 1.00 89.25 183 LEU A C 1
ATOM 1471 O O . LEU A 1 183 ? -12.858 50.484 34.208 1.00 89.25 183 LEU A O 1
ATOM 1475 N N . ALA A 1 184 ? -13.897 49.418 35.890 1.00 85.94 184 ALA A N 1
ATOM 1476 C CA . ALA A 1 184 ? -13.898 50.564 36.789 1.00 85.94 184 ALA A CA 1
ATOM 1477 C C . ALA A 1 184 ? -12.480 50.917 37.262 1.00 85.94 184 ALA A C 1
ATOM 1479 O O . ALA A 1 184 ? -12.155 52.100 37.318 1.00 85.94 184 ALA A O 1
ATOM 1480 N N . GLU A 1 185 ? -11.629 49.925 37.536 1.00 85.12 185 GLU A N 1
ATOM 1481 C CA . GLU A 1 185 ? -10.225 50.133 37.917 1.00 85.12 185 GLU A CA 1
ATOM 1482 C C . GLU A 1 185 ? -9.445 50.828 36.790 1.00 85.12 185 GLU A C 1
ATOM 1484 O O . GLU A 1 185 ? -8.800 51.843 37.026 1.00 85.12 185 GLU A O 1
ATOM 1489 N N . VAL A 1 186 ? -9.607 50.375 35.542 1.00 83.88 186 VAL A N 1
ATOM 1490 C CA . VAL A 1 186 ? -8.953 50.988 34.368 1.00 83.88 186 VAL A CA 1
ATOM 1491 C C . VAL A 1 186 ? -9.513 52.376 34.037 1.00 83.88 186 VAL A C 1
ATOM 1493 O O . VAL A 1 186 ? -8.779 53.245 33.585 1.00 83.88 186 VAL A O 1
ATOM 1496 N N . ALA A 1 187 ? -10.813 52.607 34.240 1.00 70.88 187 ALA A N 1
ATOM 1497 C CA . ALA A 1 187 ? -11.444 53.902 33.973 1.00 70.88 187 ALA A CA 1
ATOM 1498 C C . ALA A 1 187 ? -11.198 54.960 35.066 1.00 70.88 187 ALA A C 1
ATOM 1500 O O . ALA A 1 187 ? -11.637 56.100 34.903 1.00 70.88 187 ALA A O 1
ATOM 1501 N N . SER A 1 188 ? -10.574 54.585 36.189 1.00 65.75 188 SER A N 1
ATOM 1502 C CA . SER A 1 188 ? -10.243 55.494 37.294 1.00 65.75 188 SER A CA 1
ATOM 1503 C C . SER A 1 188 ? -8.752 55.863 37.387 1.00 65.75 188 SER A C 1
ATOM 1505 O O . SER A 1 188 ? -8.381 56.605 38.301 1.00 65.75 188 SER A O 1
ATOM 1507 N N . GLU A 1 189 ? -7.940 55.441 36.408 1.00 46.50 189 GLU A N 1
ATOM 1508 C CA . GLU A 1 189 ? -6.648 56.053 36.023 1.00 46.50 189 GLU A CA 1
ATOM 1509 C C . GLU A 1 189 ? -6.823 57.150 34.957 1.00 46.50 189 GLU A C 1
ATOM 1511 O O . GLU A 1 189 ? -6.082 58.160 35.037 1.00 46.50 189 GLU A O 1
#